Protein AF-V2WGL5-F1 (afdb_monomer)

Secondary structure (DSSP, 8-state):
--------SSSSSS-S------PPPP-------------HHHHHHHHHHHHHHHHHHHHHHHHHHHHHHHHHHHHHHHHHHHHHHHHHHHHHHHHHHHHHHHHHHHHHHHHHHHHHHHHHHHHHHHHHHHHHHHHHHHHHHHHHHHHHHHHHHHHHHHHHHHHHHHHHHHHHHHHTT------------------------------------HHHHHHHHHHHHHHHHHHHS-TTSSPPGGGHHHHHHHHHHHHHHTTS--HHHHHHH-HHHHHHHHHT--TTTS--TTHHHH-HHHHHHHHHHHHHHHHHHHHTT--

Radius of gyration: 56.66 Å; Cα contacts (8 Å, |Δi|>4): 85; chains: 1; bounding box: 151×55×169 Å

Nearest PDB structures (foldseek):
  1uk5-assembly1_A  TM=2.524E-01  e=2.033E-01  Mus musculus
  7wg5-assembly1_h  TM=2.270E-01  e=6.960E+00  Arabidopsis thaliana

Sequence (319 aa):
MDIQIDECEVESYILCKSVNEESIPGPGVIARGTDESSDDNNMDHRLNLIETKLDSLVADVATLQTERQIQSARSTAYSDADAEYLLLKNTKDLEDIRALASRLVDEKQVLENQVKDSEGLVQELKSQINGLEEENRALVVALAESKSAASALEETQCQLLAERRTVAQLRAKLDKGKPVDSAPGGDQVVQGRDEGDITVQAQQGDGIAAPVPVPAAMNQVREWRHKLQKTFLSNRGPPKQSEMPAMNDLFSQIEQYGDRMTVEQLSYSKIVKVLRHIAALDPAKDQIPRDEEFKFRERAIALVNKWNSLSQAGENGGS

pLDDT: mean 74.78, std 21.83, range [29.5, 97.75]

Foldseek 3Di:
DDDDDDPPPPPPPPPDDDDDDDDDDDDDDDDDDDDDDDDPVVVVVVVVVVVVVVVVVVVVVVVVVVVVVVVVVVVVVVVVVVVVVVVVVVVVVVVVVVVVVVVVVVVVVVVVVVVVVVVVVVVVVVVVVVVVVVVVVVVVVVVVVVVVVVVVVVVVVVVVVVVVVVVVVVVVVVVVPDDDDDDDDDDDDDDDDDDDDDDDDDDDDDDDDDPPDPVVVLVVLLVLLVVLCCQQVDPPAAGDPVCVVVNLVSLVVCVVCLVVDALVSCQSNVSLVSLVVNLVDDCVGRPHPCCVPSVSNVSSVVSNVSCVVSNVVPPPPDD

Organism: Moniliophthora roreri (strain MCA 2997) (NCBI:txid1381753)

Solvent-accessible surface area (backbone atoms only — not comparable to full-atom values): 19604 Å² total; per-residue (Å²): 134,85,79,85,76,81,94,77,79,81,80,82,79,87,78,85,87,82,88,82,87,82,87,84,80,79,91,76,91,79,79,92,77,90,81,93,77,93,66,70,75,61,55,55,54,53,49,54,53,48,49,55,51,48,53,51,51,53,52,52,50,53,50,52,51,49,51,50,51,52,52,51,53,49,55,49,52,56,54,50,52,54,51,51,51,53,50,54,48,52,52,50,54,52,51,53,51,49,53,51,52,51,52,50,51,54,52,50,53,52,50,54,51,54,49,53,55,50,51,51,52,52,52,51,51,50,54,52,51,53,52,54,51,53,51,50,51,52,52,53,52,54,50,51,52,51,50,53,52,50,51,52,51,53,52,53,49,54,52,53,55,50,50,54,50,52,52,50,52,51,51,56,61,61,60,72,75,63,93,82,86,87,88,87,82,87,84,88,90,85,87,83,88,85,87,81,85,82,87,78,82,81,78,88,76,88,80,81,90,68,89,71,58,70,70,59,55,40,50,51,51,31,50,52,34,52,50,51,39,56,47,76,66,37,96,83,58,68,44,59,67,86,52,43,65,64,46,50,52,48,54,50,52,51,58,72,43,55,86,75,64,48,50,68,44,43,64,71,36,45,36,58,60,51,31,49,53,57,45,65,52,48,71,92,80,52,54,58,59,64,37,90,81,68,37,56,44,62,52,26,45,55,53,31,64,69,43,49,70,49,38,56,76,70,63,80,81,75,131

Mean predicted aligned error: 22.6 Å

Structure (mmCIF, N/CA/C/O backbone):
data_AF-V2WGL5-F1
#
_entry.id   AF-V2WGL5-F1
#
loop_
_atom_site.group_PDB
_atom_site.id
_atom_site.type_symbol
_atom_site.label_atom_id
_atom_site.label_alt_id
_atom_site.label_comp_id
_atom_site.label_asym_id
_atom_site.label_entity_id
_atom_site.label_seq_id
_atom_site.pdbx_PDB_ins_code
_atom_site.Cartn_x
_atom_site.Cartn_y
_atom_site.Cartn_z
_atom_site.occupancy
_atom_site.B_iso_or_equiv
_atom_site.auth_seq_id
_atom_site.auth_comp_id
_atom_site.auth_asym_id
_atom_site.auth_atom_id
_atom_site.pdbx_PDB_model_num
ATOM 1 N N . MET A 1 1 ? 40.079 -12.578 -12.131 1.00 39.69 1 MET A N 1
ATOM 2 C CA . MET A 1 1 ? 39.493 -13.267 -13.295 1.00 39.69 1 MET A CA 1
ATOM 3 C C . MET A 1 1 ? 40.140 -12.641 -14.501 1.00 39.69 1 MET A C 1
ATOM 5 O O . MET A 1 1 ? 39.685 -11.612 -14.981 1.00 39.69 1 MET A O 1
ATOM 9 N N . ASP A 1 2 ? 41.290 -13.205 -14.843 1.00 37.09 2 ASP A N 1
ATOM 10 C CA . ASP A 1 2 ? 42.062 -12.883 -16.030 1.00 37.09 2 ASP A CA 1
ATOM 11 C C . ASP A 1 2 ? 41.244 -13.229 -17.270 1.00 37.09 2 ASP A C 1
ATOM 13 O O . ASP A 1 2 ? 40.708 -14.333 -17.376 1.00 37.09 2 ASP A O 1
ATOM 17 N N . ILE A 1 3 ? 41.129 -12.276 -18.189 1.00 41.44 3 ILE A N 1
ATOM 18 C CA . ILE A 1 3 ? 40.601 -12.527 -19.525 1.00 41.44 3 ILE A CA 1
ATOM 19 C C . ILE A 1 3 ? 41.823 -12.597 -20.435 1.00 41.44 3 ILE A C 1
ATOM 21 O O . ILE A 1 3 ? 42.380 -11.575 -20.831 1.00 41.44 3 ILE A O 1
ATOM 25 N N . GLN A 1 4 ? 42.264 -13.829 -20.693 1.00 43.28 4 GLN A N 1
ATOM 26 C CA . GLN A 1 4 ? 43.131 -14.163 -21.817 1.00 43.28 4 GLN A CA 1
ATOM 27 C C . GLN A 1 4 ? 42.405 -13.776 -23.108 1.00 43.28 4 GLN A C 1
ATOM 29 O O . GLN A 1 4 ? 41.279 -14.214 -23.337 1.00 43.28 4 GLN A O 1
ATOM 34 N N . ILE A 1 5 ? 43.048 -12.956 -23.935 1.00 45.56 5 ILE A N 1
ATOM 35 C CA . ILE A 1 5 ? 42.670 -12.764 -25.333 1.00 45.56 5 ILE A CA 1
ATOM 36 C C . ILE A 1 5 ? 43.778 -13.422 -26.152 1.00 45.56 5 ILE A C 1
ATOM 38 O O . ILE A 1 5 ? 44.947 -13.069 -26.008 1.00 45.56 5 ILE A O 1
ATOM 42 N N . ASP A 1 6 ? 43.388 -14.429 -26.930 1.00 40.31 6 ASP A N 1
ATOM 43 C CA . ASP A 1 6 ? 44.246 -15.280 -27.749 1.00 40.31 6 ASP A CA 1
ATOM 44 C C . ASP A 1 6 ? 45.018 -14.488 -28.821 1.00 40.31 6 ASP A C 1
ATOM 46 O O . ASP A 1 6 ? 44.438 -13.839 -29.691 1.00 40.31 6 ASP A O 1
ATOM 50 N N . GLU A 1 7 ? 46.346 -14.617 -28.808 1.00 50.50 7 GLU A N 1
ATOM 51 C CA . GLU A 1 7 ? 47.266 -14.195 -29.874 1.00 50.50 7 GLU A CA 1
ATOM 52 C C . GLU A 1 7 ? 47.245 -15.182 -31.062 1.00 50.50 7 GLU A C 1
ATOM 54 O O . GLU A 1 7 ? 48.266 -15.771 -31.410 1.00 50.50 7 GLU A O 1
ATOM 59 N N . CYS A 1 8 ? 46.090 -15.409 -31.698 1.00 45.66 8 CYS A N 1
ATOM 60 C CA . CYS A 1 8 ? 45.996 -16.368 -32.817 1.00 45.66 8 CYS A CA 1
ATOM 61 C C . CYS A 1 8 ? 45.513 -15.807 -34.162 1.00 45.66 8 CYS A C 1
ATOM 63 O O . CYS A 1 8 ? 45.301 -16.586 -35.085 1.00 45.66 8 CYS A O 1
ATOM 65 N N . GLU A 1 9 ? 45.403 -14.486 -34.343 1.00 47.09 9 GLU A N 1
ATOM 66 C CA . GLU A 1 9 ? 44.892 -13.936 -35.617 1.00 47.09 9 GLU A CA 1
ATOM 67 C C . GLU A 1 9 ? 45.714 -12.801 -36.249 1.00 47.09 9 GLU A C 1
ATOM 69 O O . GLU A 1 9 ? 45.246 -12.128 -37.164 1.00 47.09 9 GLU A O 1
ATOM 74 N N . VAL A 1 10 ? 46.975 -12.611 -35.837 1.00 48.00 10 VAL A N 1
ATOM 75 C CA . VAL A 1 10 ? 47.849 -11.560 -36.413 1.00 48.00 10 VAL A CA 1
ATOM 76 C C . VAL A 1 10 ? 48.876 -12.104 -37.427 1.00 48.00 10 VAL A C 1
ATOM 78 O O . VAL A 1 10 ? 49.466 -11.332 -38.178 1.00 48.00 10 VAL A O 1
ATOM 81 N N . GLU A 1 11 ? 49.040 -13.426 -37.568 1.00 44.25 11 GLU A N 1
ATOM 82 C CA . GLU A 1 11 ? 50.027 -14.013 -38.502 1.00 44.25 11 GLU A CA 1
ATOM 83 C C . GLU A 1 11 ? 49.482 -14.425 -39.885 1.00 44.25 11 GLU A C 1
ATOM 85 O O . GLU A 1 11 ? 50.237 -14.913 -40.723 1.00 44.25 11 GLU A O 1
ATOM 90 N N . SER A 1 12 ? 48.207 -14.176 -40.206 1.00 48.56 12 SER A N 1
ATOM 91 C CA . SER A 1 12 ? 47.640 -14.616 -41.496 1.00 48.56 12 SER A CA 1
ATOM 92 C C . SER A 1 12 ? 47.744 -13.602 -42.652 1.00 48.56 12 SER A C 1
ATOM 94 O O . SER A 1 12 ? 47.217 -13.875 -43.731 1.00 48.56 12 SER A O 1
ATOM 96 N N . TYR A 1 13 ? 48.414 -12.451 -42.494 1.00 39.44 13 TYR A N 1
ATOM 97 C CA . TYR A 1 13 ? 48.431 -11.414 -43.548 1.00 39.44 13 TYR A CA 1
ATOM 98 C C . TYR A 1 13 ? 49.810 -11.035 -44.121 1.00 39.44 13 TYR A C 1
ATOM 100 O O . TYR A 1 13 ? 49.877 -10.212 -45.033 1.00 39.44 13 TYR A O 1
ATOM 108 N N . ILE A 1 14 ? 50.910 -11.663 -43.677 1.00 46.91 14 ILE A N 1
ATOM 109 C CA . ILE A 1 14 ? 52.271 -11.423 -44.225 1.00 46.91 14 ILE A CA 1
ATOM 110 C C . ILE A 1 14 ? 52.824 -12.656 -44.967 1.00 46.91 14 ILE A C 1
ATOM 112 O O . ILE A 1 14 ? 54.027 -12.833 -45.114 1.00 46.91 14 ILE A O 1
ATOM 116 N N . LEU A 1 15 ? 51.963 -13.524 -45.505 1.00 42.34 15 LEU A N 1
ATOM 117 C CA . LEU A 1 15 ? 52.427 -14.669 -46.297 1.00 42.34 15 LEU A CA 1
ATOM 118 C C . LEU A 1 15 ? 51.591 -14.899 -47.556 1.00 42.34 15 LEU A C 1
ATOM 120 O O . LEU A 1 15 ? 51.000 -15.954 -47.755 1.00 42.34 15 LEU A O 1
ATOM 124 N N . CYS A 1 16 ? 51.537 -13.899 -48.437 1.00 37.25 16 CYS A N 1
ATOM 125 C CA . CYS A 1 16 ? 50.991 -14.120 -49.775 1.00 37.25 16 CYS A CA 1
ATOM 126 C C . CYS A 1 16 ? 51.569 -13.198 -50.853 1.00 37.25 16 CYS A C 1
ATOM 128 O O . CYS A 1 16 ? 50.810 -12.684 -51.658 1.00 37.25 16 CYS A O 1
ATOM 130 N N . LYS A 1 17 ? 52.894 -12.977 -50.891 1.00 42.03 17 LYS A N 1
ATOM 131 C CA . LYS A 1 17 ? 53.616 -12.561 -52.117 1.00 42.03 17 LYS A CA 1
ATOM 132 C C . LYS A 1 17 ? 55.070 -13.033 -52.071 1.00 42.03 17 LYS A C 1
ATOM 134 O O . LYS A 1 17 ? 55.988 -12.274 -51.784 1.00 42.03 17 LYS A O 1
ATOM 139 N N . SER A 1 18 ? 55.288 -14.305 -52.363 1.00 42.88 18 SER A N 1
ATOM 140 C CA . SER A 1 18 ? 56.557 -14.754 -52.925 1.00 42.88 18 SER A CA 1
ATOM 141 C C . SER A 1 18 ? 56.278 -15.770 -54.017 1.00 42.88 18 SER A C 1
ATOM 143 O O . SER A 1 18 ? 55.368 -16.583 -53.889 1.00 42.88 18 SER A O 1
ATOM 145 N N . VAL A 1 19 ? 57.146 -15.707 -55.024 1.00 41.12 19 VAL A N 1
ATOM 146 C CA . VAL A 1 19 ? 57.354 -16.647 -56.129 1.00 41.12 19 VAL A CA 1
ATOM 147 C C . VAL A 1 19 ? 56.557 -16.357 -57.410 1.00 41.12 19 VAL A C 1
ATOM 149 O O . VAL A 1 19 ? 55.403 -16.732 -57.564 1.00 41.12 19 VAL A O 1
ATOM 152 N N . ASN A 1 20 ? 57.216 -15.632 -58.318 1.00 34.38 20 ASN A N 1
ATOM 153 C CA . ASN A 1 20 ? 57.669 -16.146 -59.621 1.00 34.38 20 ASN A CA 1
ATOM 154 C C . ASN A 1 20 ? 58.802 -15.207 -60.083 1.00 34.38 20 ASN A C 1
ATOM 156 O O . ASN A 1 20 ? 58.580 -14.018 -60.282 1.00 34.38 20 ASN A O 1
ATOM 160 N N . GLU A 1 21 ? 60.062 -15.592 -59.868 1.00 41.28 21 GLU A N 1
ATOM 161 C CA . GLU A 1 21 ? 60.921 -16.246 -60.874 1.00 41.28 21 GLU A CA 1
ATOM 162 C C . GLU A 1 21 ? 61.126 -15.389 -62.130 1.00 41.28 21 GLU A C 1
ATOM 164 O O . GLU A 1 21 ? 60.282 -15.382 -63.013 1.00 41.28 21 GLU A O 1
ATOM 169 N N . GLU A 1 22 ? 62.290 -14.737 -62.238 1.00 34.81 22 GLU A N 1
ATOM 170 C CA . GLU A 1 22 ? 63.168 -15.004 -63.381 1.00 34.81 22 GLU A CA 1
ATOM 171 C C . GLU A 1 22 ? 64.628 -14.595 -63.114 1.00 34.81 22 GLU A C 1
ATOM 173 O O . GLU A 1 22 ? 64.963 -13.508 -62.645 1.00 34.81 22 GLU A O 1
ATOM 178 N N . SER A 1 23 ? 65.474 -15.579 -63.389 1.00 38.78 23 SER A N 1
ATOM 179 C CA . SER A 1 23 ? 66.926 -15.661 -63.339 1.00 38.78 23 SER A CA 1
ATOM 180 C C . SER A 1 23 ? 67.669 -14.482 -63.988 1.00 38.78 23 SER A C 1
ATOM 182 O O . SER A 1 23 ? 67.459 -14.172 -65.157 1.00 38.78 23 SER A O 1
ATOM 184 N N . ILE A 1 24 ? 68.638 -13.904 -63.271 1.00 38.09 24 ILE A N 1
ATOM 185 C CA . ILE A 1 24 ? 69.641 -12.976 -63.821 1.00 38.09 24 ILE A CA 1
ATOM 186 C C . ILE A 1 24 ? 70.889 -13.784 -64.227 1.00 38.09 24 ILE A C 1
ATOM 188 O O . ILE A 1 24 ? 71.540 -14.341 -63.340 1.00 38.09 24 ILE A O 1
ATOM 192 N N . PRO A 1 25 ? 71.296 -13.835 -65.512 1.00 43.78 25 PRO A N 1
ATOM 193 C CA . PRO A 1 25 ? 72.643 -14.243 -65.886 1.00 43.78 25 PRO A CA 1
ATOM 194 C C . PRO A 1 25 ? 73.583 -13.024 -65.943 1.00 43.78 25 PRO A C 1
ATOM 196 O O . PRO A 1 25 ? 73.205 -11.939 -66.383 1.00 43.78 25 PRO A O 1
ATOM 199 N N . GLY A 1 26 ? 74.817 -13.208 -65.463 1.00 43.56 26 GLY A N 1
ATOM 200 C CA . GLY A 1 26 ? 75.852 -12.171 -65.385 1.00 43.56 26 GLY A CA 1
ATOM 201 C C . GLY A 1 26 ? 76.346 -11.648 -66.747 1.00 43.56 26 GLY A C 1
ATOM 202 O O . GLY A 1 26 ? 76.079 -12.253 -67.787 1.00 43.56 26 GLY A O 1
ATOM 203 N N . PRO A 1 27 ? 77.090 -10.525 -66.764 1.00 44.00 27 PRO A N 1
ATOM 204 C CA . PRO A 1 27 ? 77.456 -9.848 -68.001 1.00 44.00 27 PRO A CA 1
ATOM 205 C C . PRO A 1 27 ? 78.594 -10.579 -68.725 1.00 44.00 27 PRO A C 1
ATOM 207 O O . PRO A 1 27 ? 79.753 -10.557 -68.309 1.00 44.00 27 PRO A O 1
ATOM 210 N N . GLY A 1 28 ? 78.238 -11.215 -69.840 1.00 38.66 28 GLY A N 1
ATOM 211 C CA . GLY A 1 28 ? 79.165 -11.702 -70.851 1.00 38.66 28 GLY A CA 1
ATOM 212 C C . GLY A 1 28 ? 79.724 -10.553 -71.691 1.00 38.66 28 GLY A C 1
ATOM 213 O O . GLY A 1 28 ? 78.994 -9.703 -72.193 1.00 38.66 28 GLY A O 1
ATOM 214 N N . VAL A 1 29 ? 81.044 -10.560 -71.840 1.00 47.69 29 VAL A N 1
ATOM 215 C CA . VAL A 1 29 ? 81.833 -9.738 -72.760 1.00 47.69 29 VAL A CA 1
ATOM 216 C C . VAL A 1 29 ? 81.382 -9.988 -74.203 1.00 47.69 29 VAL A C 1
ATOM 218 O O . VAL A 1 29 ? 81.506 -11.117 -74.671 1.00 47.69 29 VAL A O 1
ATOM 221 N N . ILE A 1 30 ? 80.942 -8.954 -74.934 1.00 37.28 30 ILE A N 1
ATOM 222 C CA . ILE A 1 30 ? 80.875 -8.982 -76.406 1.00 37.28 30 ILE A CA 1
ATOM 223 C C . ILE A 1 30 ? 81.459 -7.691 -76.988 1.00 37.28 30 ILE A C 1
ATOM 225 O O . ILE A 1 30 ? 81.337 -6.596 -76.445 1.00 37.28 30 ILE A O 1
ATOM 229 N N . ALA A 1 31 ? 82.197 -7.917 -78.065 1.00 39.44 31 ALA A N 1
ATOM 230 C CA . ALA A 1 31 ? 83.192 -7.086 -78.693 1.00 39.44 31 ALA A CA 1
ATOM 231 C C . ALA A 1 31 ? 82.654 -5.911 -79.526 1.00 39.44 31 ALA A C 1
ATOM 233 O O . ALA A 1 31 ? 81.504 -5.876 -79.952 1.00 39.44 31 ALA A O 1
ATOM 234 N N . ARG A 1 32 ? 83.601 -5.006 -79.811 1.00 46.00 32 ARG A N 1
ATOM 235 C CA . ARG A 1 32 ? 83.651 -4.065 -80.939 1.00 46.00 32 ARG A CA 1
ATOM 236 C C . ARG A 1 32 ? 82.872 -4.529 -82.177 1.00 46.00 32 ARG A C 1
ATOM 238 O O . ARG A 1 32 ? 83.204 -5.558 -82.759 1.00 46.00 32 ARG A O 1
ATOM 245 N N . GLY A 1 33 ? 82.006 -3.643 -82.655 1.00 37.59 33 GLY A N 1
ATOM 246 C CA . GLY A 1 33 ? 81.573 -3.544 -84.042 1.00 37.59 33 GLY A CA 1
ATOM 247 C C . GLY A 1 33 ? 81.391 -2.067 -84.375 1.00 37.59 33 GLY A C 1
ATOM 248 O O . GLY A 1 33 ? 80.503 -1.416 -83.841 1.00 37.59 33 GLY A O 1
ATOM 249 N N . THR A 1 34 ? 82.307 -1.531 -85.169 1.00 51.31 34 THR A N 1
ATOM 250 C CA . THR A 1 34 ? 82.211 -0.241 -85.854 1.00 51.31 34 THR A CA 1
ATOM 251 C C . THR A 1 34 ? 81.192 -0.350 -86.984 1.00 51.31 34 THR A C 1
ATOM 253 O O . THR A 1 34 ? 81.378 -1.220 -87.831 1.00 51.31 34 THR A O 1
ATOM 256 N N . ASP A 1 35 ? 80.197 0.536 -87.036 1.00 40.59 35 ASP A N 1
ATOM 257 C CA . ASP A 1 35 ? 79.710 1.077 -88.310 1.00 40.59 35 ASP A CA 1
ATOM 258 C C . ASP A 1 35 ? 78.966 2.404 -88.085 1.00 40.59 35 ASP A C 1
ATOM 260 O O . ASP A 1 35 ? 78.109 2.517 -87.209 1.00 40.59 35 ASP A O 1
ATOM 264 N N . GLU A 1 36 ? 79.356 3.423 -88.846 1.00 55.41 36 GLU A N 1
ATOM 265 C CA . GLU A 1 36 ? 78.752 4.754 -88.883 1.00 55.41 36 GLU A CA 1
ATOM 266 C C . GLU A 1 36 ? 77.624 4.771 -89.929 1.00 55.41 36 GLU A C 1
ATOM 268 O O . GLU A 1 36 ? 77.908 4.713 -91.125 1.00 55.41 36 GLU A O 1
ATOM 273 N N . SER A 1 37 ? 76.351 4.907 -89.524 1.00 50.56 37 SER A N 1
ATOM 274 C CA . SER A 1 37 ? 75.305 5.510 -90.378 1.00 50.56 37 SER A CA 1
ATOM 275 C C . SER A 1 37 ? 73.954 5.702 -89.668 1.00 50.56 37 SER A C 1
ATOM 277 O O . SER A 1 37 ? 73.303 4.730 -89.316 1.00 50.56 37 SER A O 1
ATOM 279 N N . SER A 1 38 ? 73.525 6.966 -89.542 1.00 54.69 38 SER A N 1
ATOM 280 C CA . SER A 1 38 ? 72.138 7.459 -89.377 1.00 54.69 38 SER A CA 1
ATOM 281 C C . SER A 1 38 ? 71.188 6.731 -88.405 1.00 54.69 38 SER A C 1
ATOM 283 O O . SER A 1 38 ? 70.308 5.999 -88.845 1.00 54.69 38 SER A O 1
ATOM 285 N N . ASP A 1 39 ? 71.252 7.060 -87.107 1.00 53.09 39 ASP A N 1
ATOM 286 C CA . ASP A 1 39 ? 70.356 6.498 -86.072 1.00 53.09 39 ASP A CA 1
ATOM 287 C C . ASP A 1 39 ? 69.802 7.528 -85.047 1.00 53.09 39 ASP A C 1
ATOM 289 O O . ASP A 1 39 ? 69.307 7.153 -83.985 1.00 53.09 39 ASP A O 1
ATOM 293 N N . ASP A 1 40 ? 69.814 8.834 -85.343 1.00 55.78 40 ASP A N 1
ATOM 294 C CA . ASP A 1 40 ? 69.339 9.860 -84.386 1.00 55.78 40 ASP A CA 1
ATOM 295 C C . ASP A 1 40 ? 67.801 9.850 -84.181 1.00 55.78 40 ASP A C 1
ATOM 297 O O . ASP A 1 40 ? 67.310 10.046 -83.070 1.00 55.78 40 ASP A O 1
ATOM 301 N N . ASN A 1 41 ? 67.011 9.493 -85.204 1.00 60.53 41 ASN A N 1
ATOM 302 C CA . ASN A 1 41 ? 65.536 9.524 -85.137 1.00 60.53 41 ASN A CA 1
ATOM 303 C C . ASN A 1 41 ? 64.905 8.439 -84.229 1.00 60.53 41 ASN A C 1
ATOM 305 O O . ASN A 1 41 ? 63.741 8.552 -83.840 1.00 60.53 41 ASN A O 1
ATOM 309 N N . ASN A 1 42 ? 65.635 7.367 -83.902 1.00 66.38 42 ASN A N 1
ATOM 310 C CA . ASN A 1 42 ? 65.133 6.257 -83.078 1.00 66.38 42 ASN A CA 1
ATOM 311 C C . ASN A 1 42 ? 65.286 6.548 -81.574 1.00 66.38 42 ASN A C 1
ATOM 313 O O . ASN A 1 42 ? 64.414 6.205 -80.772 1.00 66.38 42 ASN A O 1
ATOM 317 N N . MET A 1 43 ? 66.370 7.226 -81.184 1.00 70.44 43 MET A N 1
ATOM 318 C CA . MET A 1 43 ? 66.569 7.651 -79.796 1.00 70.44 43 MET A CA 1
ATOM 319 C C . MET A 1 43 ? 65.556 8.715 -79.382 1.00 70.44 43 MET A C 1
ATOM 321 O O . MET A 1 43 ? 64.940 8.572 -78.325 1.00 70.44 43 MET A O 1
ATOM 325 N N . ASP A 1 44 ? 65.299 9.702 -80.240 1.00 77.94 44 ASP A N 1
ATOM 326 C CA . ASP A 1 44 ? 64.322 10.757 -79.961 1.00 77.94 44 ASP A CA 1
ATOM 327 C C . ASP A 1 44 ? 62.904 10.201 -79.787 1.00 77.94 44 ASP A C 1
ATOM 329 O O . ASP A 1 44 ? 62.162 10.628 -78.900 1.00 77.94 44 ASP A O 1
ATOM 333 N N . HIS A 1 45 ? 62.508 9.195 -80.572 1.00 82.38 45 HIS A N 1
ATOM 334 C CA . HIS A 1 45 ? 61.189 8.581 -80.415 1.00 82.38 45 HIS A CA 1
ATOM 335 C C . HIS A 1 45 ? 61.066 7.787 -79.105 1.00 82.38 45 HIS A C 1
ATOM 337 O O . HIS A 1 45 ? 60.037 7.851 -78.427 1.00 82.38 45 HIS A O 1
ATOM 343 N N . ARG A 1 46 ? 62.132 7.080 -78.705 1.00 83.75 46 ARG A N 1
ATOM 344 C CA . ARG A 1 46 ? 62.189 6.375 -77.415 1.00 83.75 46 ARG A CA 1
ATOM 345 C C . ARG A 1 46 ? 62.175 7.345 -76.237 1.00 83.75 46 ARG A C 1
ATOM 347 O O . ARG A 1 46 ? 61.529 7.038 -75.239 1.00 83.75 46 ARG A O 1
ATOM 354 N N . LEU A 1 47 ? 62.837 8.495 -76.358 1.00 86.62 47 LEU A N 1
ATOM 355 C CA . LEU A 1 47 ? 62.854 9.534 -75.330 1.00 86.62 47 LEU A CA 1
ATOM 356 C C . LEU A 1 47 ? 61.466 10.162 -75.157 1.00 86.62 47 LEU A C 1
ATOM 358 O O . LEU A 1 47 ? 60.940 10.160 -74.049 1.00 86.62 47 LEU A O 1
ATOM 362 N N . ASN A 1 48 ? 60.809 10.542 -76.257 1.00 85.81 48 ASN A N 1
ATOM 363 C CA . ASN A 1 48 ? 59.423 11.029 -76.238 1.00 85.81 48 ASN A CA 1
ATOM 364 C C . ASN A 1 48 ? 58.446 9.998 -75.639 1.00 85.81 48 ASN A C 1
ATOM 366 O O . ASN A 1 48 ? 57.516 10.343 -74.908 1.00 85.81 48 ASN A O 1
ATOM 370 N N . LEU A 1 49 ? 58.645 8.704 -75.913 1.00 88.56 49 LEU A N 1
ATOM 371 C CA . LEU A 1 49 ? 57.824 7.641 -75.325 1.00 88.56 49 LEU A CA 1
ATOM 372 C C . LEU A 1 49 ? 58.058 7.488 -73.812 1.00 88.56 49 LEU A C 1
ATOM 374 O O . LEU A 1 49 ? 57.142 7.121 -73.080 1.00 88.56 49 LEU A O 1
ATOM 378 N N . ILE A 1 50 ? 59.279 7.735 -73.336 1.00 90.50 50 ILE A N 1
ATOM 379 C CA . ILE A 1 50 ? 59.599 7.721 -71.904 1.00 90.50 50 ILE A CA 1
ATOM 380 C C . ILE A 1 50 ? 59.000 8.948 -71.218 1.00 90.50 50 ILE A C 1
ATOM 382 O O . ILE A 1 50 ? 58.389 8.788 -70.167 1.00 90.50 50 ILE A O 1
ATOM 386 N N . GLU A 1 51 ? 59.113 10.133 -71.818 1.00 89.12 51 GLU A N 1
ATOM 387 C CA . GLU A 1 51 ? 58.529 11.374 -71.292 1.00 89.12 51 GLU A CA 1
ATOM 388 C C . GLU A 1 51 ? 57.005 11.272 -71.184 1.00 89.12 51 GLU A C 1
ATOM 390 O O . GLU A 1 51 ? 56.454 11.464 -70.106 1.00 89.12 51 GLU A O 1
ATOM 395 N N . THR A 1 52 ? 56.324 10.824 -72.242 1.00 91.56 52 THR A N 1
ATOM 396 C CA . THR A 1 52 ? 54.863 10.616 -72.209 1.00 91.56 52 THR A CA 1
ATOM 397 C C . THR A 1 52 ? 54.428 9.569 -71.181 1.00 91.56 52 THR A C 1
ATOM 399 O O . THR A 1 52 ? 53.404 9.737 -70.516 1.00 91.56 52 THR A O 1
ATOM 402 N N . LYS A 1 53 ? 55.203 8.491 -71.001 1.00 93.06 53 LYS A N 1
ATOM 403 C CA . LYS A 1 53 ? 54.946 7.505 -69.940 1.00 93.06 53 LYS A CA 1
ATOM 404 C C . LYS A 1 53 ? 55.192 8.083 -68.549 1.00 93.06 53 LYS A C 1
ATOM 406 O O . LYS A 1 53 ? 54.450 7.747 -67.631 1.00 93.06 53 LYS A O 1
ATOM 411 N N . LEU A 1 54 ? 56.204 8.930 -68.385 1.00 94.44 54 LEU A N 1
ATOM 412 C CA . LEU A 1 54 ? 56.495 9.595 -67.120 1.00 94.44 54 LEU A CA 1
ATOM 413 C C . LEU A 1 54 ? 55.383 10.585 -66.759 1.00 94.44 54 LEU A C 1
ATOM 415 O O . LEU A 1 54 ? 54.902 10.542 -65.633 1.00 94.44 54 LEU A O 1
ATOM 419 N N . ASP A 1 55 ? 54.911 11.388 -67.712 1.00 92.81 55 ASP A N 1
ATOM 420 C CA . ASP A 1 55 ? 53.789 12.315 -67.518 1.00 92.81 55 ASP A CA 1
ATOM 421 C C . ASP A 1 55 ? 52.495 11.577 -67.154 1.00 92.81 55 ASP A C 1
ATOM 423 O O . ASP A 1 55 ? 51.785 11.983 -66.233 1.00 92.81 55 ASP A O 1
ATOM 427 N N . SER A 1 56 ? 52.219 10.446 -67.817 1.00 93.50 56 SER A N 1
ATOM 428 C CA . SER A 1 56 ? 51.095 9.570 -67.462 1.00 93.50 56 SER A CA 1
ATOM 429 C C . SER A 1 56 ? 51.223 9.049 -66.031 1.00 93.50 56 SER A C 1
ATOM 431 O O . SER A 1 56 ? 50.270 9.129 -65.263 1.00 93.50 56 SER A O 1
ATOM 433 N N . LEU A 1 57 ? 52.407 8.567 -65.638 1.00 94.75 57 LEU A N 1
ATOM 434 C CA . LEU A 1 57 ? 52.646 8.076 -64.278 1.00 94.75 57 LEU A CA 1
ATOM 435 C C . LEU A 1 57 ? 52.537 9.193 -63.233 1.00 94.75 57 LEU A C 1
ATOM 437 O O . LEU A 1 57 ? 52.034 8.960 -62.136 1.00 94.75 57 LEU A O 1
ATOM 441 N N . VAL A 1 58 ? 52.980 10.410 -63.552 1.00 94.94 58 VAL A N 1
ATOM 442 C CA . VAL A 1 58 ? 52.839 11.577 -62.670 1.00 94.94 58 VAL A CA 1
ATOM 443 C C . VAL A 1 58 ? 51.363 11.944 -62.492 1.00 94.94 58 VAL A C 1
ATOM 445 O O . VAL A 1 58 ? 50.937 12.214 -61.366 1.00 94.94 58 VAL A O 1
ATOM 448 N N . ALA A 1 59 ? 50.564 11.896 -63.561 1.00 93.12 59 ALA A N 1
ATOM 449 C CA . ALA A 1 59 ? 49.118 12.105 -63.489 1.00 93.12 59 ALA A CA 1
ATOM 450 C C . ALA A 1 59 ? 48.412 11.012 -62.661 1.00 93.12 59 ALA A C 1
ATOM 452 O O . ALA A 1 59 ? 47.557 11.323 -61.825 1.00 93.12 59 ALA A O 1
ATOM 453 N N . ASP A 1 60 ? 48.814 9.750 -62.822 1.00 94.50 60 ASP A N 1
ATOM 454 C CA . ASP A 1 60 ? 48.291 8.619 -62.044 1.00 94.50 60 ASP A CA 1
ATOM 455 C C . ASP A 1 60 ? 48.645 8.748 -60.551 1.00 94.50 60 ASP A C 1
ATOM 457 O O . ASP A 1 60 ? 47.820 8.512 -59.668 1.00 94.50 60 ASP A O 1
ATOM 461 N N . VAL A 1 61 ? 49.857 9.202 -60.224 1.00 94.75 61 VAL A N 1
ATOM 462 C CA . VAL A 1 61 ? 50.251 9.455 -58.829 1.00 94.75 61 VAL A CA 1
ATOM 463 C C . VAL A 1 61 ? 49.453 10.615 -58.226 1.00 94.75 61 VAL A C 1
ATOM 465 O O . VAL A 1 61 ? 49.005 10.512 -57.082 1.00 94.75 61 VAL A O 1
ATOM 468 N N . ALA A 1 62 ? 49.234 11.701 -58.970 1.00 94.25 62 ALA A N 1
ATOM 469 C CA . ALA A 1 62 ? 48.453 12.847 -58.498 1.00 94.25 62 ALA A CA 1
ATOM 470 C C . ALA A 1 62 ? 46.973 12.488 -58.262 1.00 94.25 62 ALA A C 1
ATOM 472 O O . ALA A 1 62 ? 46.371 12.909 -57.266 1.00 94.25 62 ALA A O 1
ATOM 473 N N . THR A 1 63 ? 46.389 11.670 -59.140 1.00 93.06 63 THR A N 1
ATOM 474 C CA . THR A 1 63 ? 45.017 11.168 -58.973 1.00 93.06 63 THR A CA 1
ATOM 475 C C . THR A 1 63 ? 44.905 10.246 -57.760 1.00 93.06 63 THR A C 1
ATOM 477 O O . THR A 1 63 ? 44.037 10.479 -56.921 1.00 93.06 63 THR A O 1
ATOM 480 N N . LEU A 1 64 ? 45.836 9.306 -57.567 1.00 92.69 64 LEU A N 1
ATOM 481 C CA . LEU A 1 64 ? 45.867 8.441 -56.377 1.00 92.69 64 LEU A CA 1
ATOM 482 C C . LEU A 1 64 ? 46.068 9.220 -55.068 1.00 92.69 64 LEU A C 1
ATOM 484 O O . LEU A 1 64 ? 45.503 8.867 -54.030 1.00 92.69 64 LEU A O 1
ATOM 488 N N . GLN A 1 65 ? 46.868 10.287 -55.084 1.00 93.94 65 GLN A N 1
ATOM 489 C CA . GLN A 1 65 ? 47.024 11.170 -53.924 1.00 93.94 65 GLN A CA 1
ATOM 490 C C . GLN A 1 65 ? 45.722 11.905 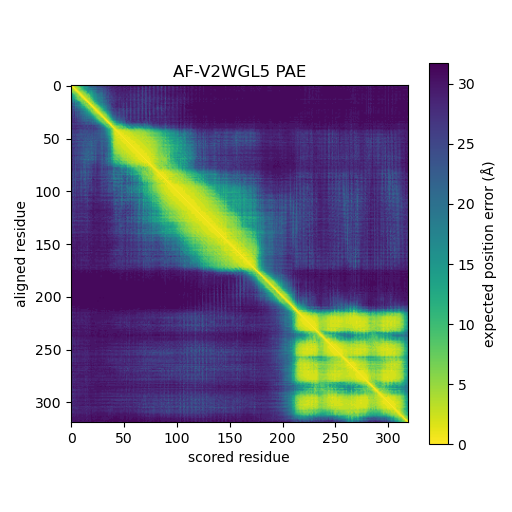-53.597 1.00 93.94 65 GLN A C 1
ATOM 492 O O . GLN A 1 65 ? 45.343 11.986 -52.427 1.00 93.94 65 GLN A O 1
ATOM 497 N N . THR A 1 66 ? 45.021 12.393 -54.619 1.00 91.62 66 THR A N 1
ATOM 498 C CA . THR A 1 66 ? 43.723 13.061 -54.465 1.00 91.62 66 THR A CA 1
ATOM 499 C C . THR A 1 66 ? 42.669 12.089 -53.940 1.00 91.62 66 THR A C 1
ATOM 501 O O . THR A 1 66 ? 41.961 12.398 -52.984 1.00 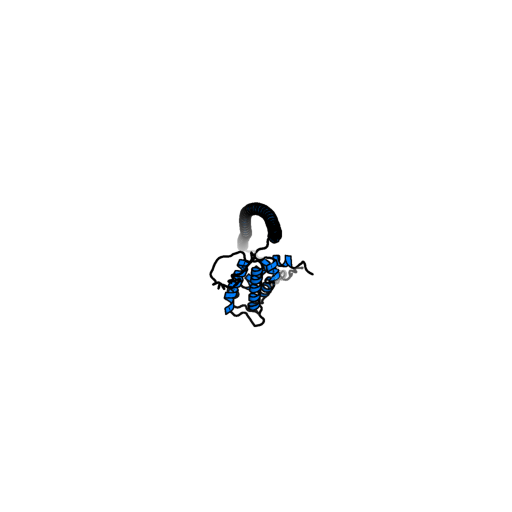91.62 66 THR A O 1
ATOM 504 N N . GLU A 1 67 ? 42.610 10.878 -54.493 1.00 92.12 67 GLU A N 1
ATOM 505 C CA . GLU A 1 67 ? 41.695 9.824 -54.051 1.00 92.12 67 GLU A CA 1
ATOM 506 C C . GLU A 1 67 ? 41.951 9.435 -52.589 1.00 92.12 67 GLU A C 1
ATOM 508 O O . GLU A 1 67 ? 41.014 9.350 -51.794 1.00 92.12 67 GLU A O 1
ATOM 513 N N . ARG A 1 68 ? 43.224 9.330 -52.182 1.00 93.06 68 ARG A N 1
ATOM 514 C CA . ARG A 1 68 ? 43.603 9.102 -50.779 1.00 93.06 68 ARG A CA 1
ATOM 515 C C . ARG A 1 68 ? 43.153 10.240 -49.858 1.00 93.06 68 ARG A C 1
ATOM 517 O O . ARG A 1 68 ? 42.669 9.971 -48.759 1.00 93.06 68 ARG A O 1
ATOM 524 N N . GLN A 1 69 ? 43.313 11.499 -50.271 1.00 92.38 69 GLN A N 1
ATOM 525 C CA . GLN A 1 69 ? 42.855 12.652 -49.485 1.00 92.38 69 GLN A CA 1
ATOM 526 C C . GLN A 1 69 ? 41.330 12.662 -49.342 1.00 92.38 69 GLN A C 1
ATOM 528 O O . GLN A 1 69 ? 40.827 12.858 -48.237 1.00 92.38 69 GLN A O 1
ATOM 533 N N . ILE A 1 70 ? 40.601 12.377 -50.424 1.00 87.25 70 ILE A N 1
ATOM 534 C CA . ILE A 1 70 ? 39.137 12.262 -50.414 1.00 87.25 70 ILE A CA 1
ATOM 535 C C . ILE A 1 70 ? 38.694 11.126 -49.490 1.00 87.25 70 ILE A C 1
ATOM 537 O O . ILE A 1 70 ? 37.778 11.308 -48.690 1.00 87.25 70 ILE A O 1
ATOM 541 N N . GLN A 1 71 ? 39.346 9.966 -49.554 1.00 85.12 71 GLN A N 1
ATOM 542 C CA . GLN A 1 71 ? 39.010 8.825 -48.705 1.00 85.12 71 GLN A CA 1
ATOM 543 C C . GLN A 1 71 ? 39.287 9.108 -47.222 1.00 85.12 71 GLN A C 1
ATOM 545 O O . GLN A 1 71 ? 38.466 8.765 -46.372 1.00 85.12 71 GLN A O 1
ATOM 550 N N . SER A 1 72 ? 40.389 9.800 -46.918 1.00 86.31 72 SER A N 1
ATOM 551 C CA . SER A 1 72 ? 40.710 10.273 -45.566 1.00 86.31 72 SER A CA 1
ATOM 552 C C . SER A 1 72 ? 39.657 11.256 -45.037 1.00 86.31 72 SER A C 1
ATOM 554 O O . SER A 1 72 ? 39.114 11.047 -43.951 1.00 86.31 72 SER A O 1
ATOM 556 N N . ALA A 1 73 ? 39.301 12.272 -45.834 1.00 81.62 73 ALA A N 1
ATOM 557 C CA . ALA A 1 73 ? 38.282 13.268 -45.489 1.00 81.62 73 ALA A CA 1
ATOM 558 C C . ALA A 1 73 ? 36.893 12.637 -45.304 1.00 81.62 73 ALA A C 1
ATOM 560 O O . ALA A 1 73 ? 36.146 12.993 -44.395 1.00 81.62 73 ALA A O 1
ATOM 561 N N . ARG A 1 74 ? 36.552 11.650 -46.139 1.00 82.38 74 ARG A N 1
ATOM 562 C CA . ARG A 1 74 ? 35.303 10.896 -46.023 1.00 82.38 74 ARG A CA 1
ATOM 563 C C . ARG A 1 74 ? 35.268 10.100 -44.719 1.00 82.38 74 ARG A C 1
ATOM 565 O O . ARG A 1 74 ? 34.271 10.164 -44.013 1.00 82.38 74 ARG A O 1
ATOM 572 N N . SER A 1 75 ? 36.348 9.398 -44.372 1.00 78.06 75 SER A N 1
ATOM 573 C CA . SER A 1 75 ? 36.426 8.621 -43.127 1.00 78.06 75 SER A CA 1
ATOM 574 C C . SER A 1 75 ? 36.306 9.493 -41.874 1.00 78.06 75 SER A C 1
ATOM 576 O O . SER A 1 75 ? 35.673 9.073 -40.909 1.00 78.06 75 SER A O 1
ATOM 578 N N . THR A 1 76 ? 36.886 10.696 -41.883 1.00 78.31 76 THR A N 1
ATOM 579 C CA . THR A 1 76 ? 36.760 11.652 -40.767 1.00 78.31 76 THR A CA 1
ATOM 580 C C . THR A 1 76 ? 35.337 12.191 -40.660 1.00 78.31 76 THR A C 1
ATOM 582 O O . THR A 1 76 ? 34.760 12.152 -39.580 1.00 78.31 76 THR A O 1
ATOM 585 N N . ALA A 1 77 ? 34.717 12.569 -41.781 1.00 76.88 77 ALA A N 1
ATOM 586 C CA . ALA A 1 77 ? 33.339 13.060 -41.787 1.00 76.88 77 ALA A CA 1
ATOM 587 C C . ALA A 1 77 ? 32.310 12.029 -41.2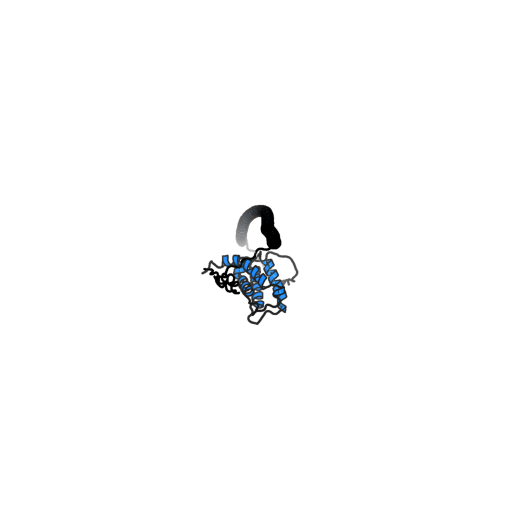80 1.00 76.88 77 ALA A C 1
ATOM 589 O O . ALA A 1 77 ? 31.370 12.409 -40.585 1.00 76.88 77 ALA A O 1
ATOM 590 N N . TYR A 1 78 ? 32.475 10.733 -41.586 1.00 72.50 78 TYR A N 1
ATOM 591 C CA . TYR A 1 78 ? 31.603 9.689 -41.020 1.00 72.50 78 TYR A CA 1
ATOM 592 C C . TYR A 1 78 ? 31.778 9.545 -39.504 1.00 72.50 78 TYR A C 1
ATOM 594 O O . TYR A 1 78 ? 30.787 9.452 -38.788 1.00 72.50 78 TYR A O 1
ATOM 602 N N . SER A 1 79 ? 33.020 9.585 -39.010 1.00 78.19 79 SER A N 1
ATOM 603 C CA . SER A 1 79 ? 33.297 9.513 -37.571 1.00 78.19 79 SER A CA 1
ATOM 604 C C . SER A 1 79 ? 32.744 10.721 -36.806 1.00 78.19 79 SER A C 1
ATOM 606 O O . SER A 1 79 ? 32.241 10.561 -35.695 1.00 78.19 79 SER A O 1
ATOM 608 N N . ASP A 1 80 ? 32.827 11.920 -37.385 1.00 77.75 80 ASP A N 1
ATOM 609 C CA . ASP A 1 80 ? 32.335 13.148 -36.752 1.00 77.75 80 ASP A CA 1
ATOM 610 C C . ASP A 1 80 ? 30.799 13.188 -36.704 1.00 77.75 80 ASP A C 1
ATOM 612 O O . ASP A 1 80 ? 30.224 13.571 -35.684 1.00 77.75 80 ASP A O 1
ATOM 616 N N . ALA A 1 81 ? 30.121 12.725 -37.761 1.00 76.81 81 ALA A N 1
ATOM 617 C CA . ALA A 1 81 ? 28.659 12.638 -37.793 1.00 76.81 81 ALA A CA 1
ATOM 618 C C . ALA A 1 81 ? 28.106 11.647 -36.750 1.00 76.81 81 ALA A C 1
ATOM 620 O O . ALA A 1 81 ? 27.110 11.936 -36.080 1.00 76.81 81 ALA A O 1
ATOM 621 N N . ASP A 1 82 ? 28.771 10.503 -36.565 1.00 82.69 82 ASP A N 1
ATOM 622 C CA . ASP A 1 82 ? 28.398 9.521 -35.540 1.00 82.69 82 ASP A CA 1
ATOM 623 C C . ASP A 1 82 ? 28.604 10.078 -34.119 1.00 82.69 82 ASP A C 1
ATOM 625 O O . ASP A 1 82 ? 27.779 9.852 -33.225 1.00 82.69 82 ASP A O 1
ATOM 629 N N . ALA A 1 83 ? 29.669 10.860 -33.907 1.00 81.12 83 ALA A N 1
ATOM 630 C CA . ALA A 1 83 ? 29.924 11.540 -32.639 1.00 81.12 83 ALA A CA 1
ATOM 631 C C . ALA A 1 83 ? 28.868 12.618 -32.333 1.00 81.12 83 ALA A C 1
ATOM 633 O O . ALA A 1 83 ? 28.393 12.713 -31.197 1.00 81.12 83 ALA A O 1
ATOM 634 N N . GLU A 1 84 ? 28.454 13.398 -33.335 1.00 83.94 84 GLU A N 1
ATOM 635 C CA . GLU A 1 84 ? 27.416 14.426 -33.193 1.00 83.94 84 GLU A CA 1
ATOM 636 C C . GLU A 1 84 ? 26.043 13.809 -32.874 1.00 83.94 84 GLU A C 1
ATOM 638 O O . GLU A 1 84 ? 25.340 14.278 -31.974 1.00 83.94 84 GLU A O 1
ATOM 643 N N . TYR A 1 85 ? 25.692 12.697 -33.529 1.00 85.62 85 TYR A N 1
ATOM 644 C CA . TYR A 1 85 ? 24.461 11.955 -33.245 1.00 85.62 85 TYR A CA 1
ATOM 645 C C . TYR A 1 85 ? 24.424 11.414 -31.807 1.00 85.62 85 TYR A C 1
ATOM 647 O O . TYR A 1 85 ? 23.410 11.547 -31.114 1.00 85.62 85 TYR A O 1
ATOM 655 N N . LEU A 1 86 ? 25.530 10.838 -31.326 1.00 85.50 86 LEU A N 1
ATOM 656 C CA . LEU A 1 86 ? 25.638 10.351 -29.947 1.00 85.50 86 LEU A CA 1
ATOM 657 C C . LEU A 1 86 ? 25.534 11.484 -28.922 1.00 85.50 86 LEU A C 1
ATOM 659 O O . LEU A 1 86 ? 24.856 11.324 -27.905 1.00 85.50 86 LEU A O 1
ATOM 663 N N . LEU A 1 87 ? 26.161 12.634 -29.186 1.00 85.38 87 LEU A N 1
ATOM 664 C CA . LEU A 1 87 ? 26.043 13.809 -28.323 1.00 85.38 87 LEU A CA 1
ATOM 665 C C . LEU A 1 87 ? 24.597 14.305 -28.248 1.00 85.38 87 LEU A C 1
ATOM 667 O O . LEU A 1 87 ? 24.099 14.518 -27.145 1.00 85.38 87 LEU A O 1
ATOM 671 N N . LEU A 1 88 ? 23.904 14.425 -29.385 1.00 88.69 88 LEU A N 1
ATOM 672 C CA . LEU A 1 88 ? 22.509 14.871 -29.427 1.00 88.69 88 LEU A CA 1
ATOM 673 C C . LEU A 1 88 ? 21.554 13.893 -28.727 1.00 88.69 88 LEU A C 1
ATOM 675 O O . LEU A 1 88 ? 20.607 14.302 -28.055 1.00 88.69 88 LEU A O 1
ATOM 679 N N . LYS A 1 89 ? 21.804 12.588 -28.857 1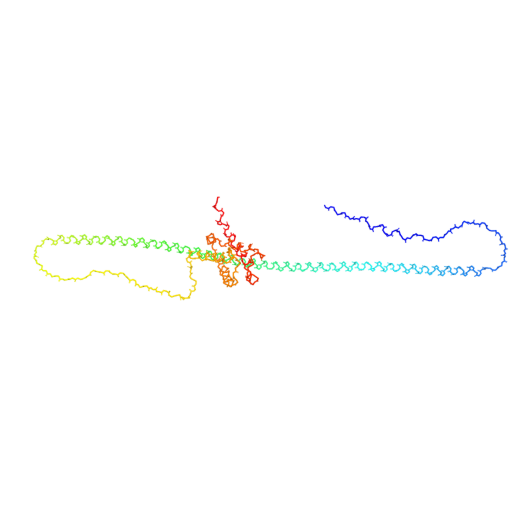.00 88.62 89 LYS A N 1
ATOM 680 C CA . LYS A 1 89 ? 21.034 11.570 -28.138 1.00 88.62 89 LYS A CA 1
ATOM 681 C C . LYS A 1 89 ? 21.227 11.697 -26.626 1.00 88.62 89 LYS A C 1
ATOM 683 O O . LYS A 1 89 ? 20.250 11.765 -25.889 1.00 88.62 89 LYS A O 1
ATOM 688 N N . ASN A 1 90 ? 22.474 11.820 -26.177 1.00 88.62 90 ASN A N 1
ATOM 689 C CA . ASN A 1 90 ? 22.787 11.972 -24.758 1.00 88.62 90 ASN A CA 1
ATOM 690 C C . ASN A 1 90 ? 22.210 13.269 -24.169 1.00 88.62 90 ASN A C 1
ATOM 692 O O . ASN A 1 90 ? 21.739 13.265 -23.033 1.00 88.62 90 ASN A O 1
ATOM 696 N N . THR A 1 91 ? 22.219 14.384 -24.909 1.00 91.75 91 THR A N 1
ATOM 697 C CA . THR A 1 91 ? 21.607 15.636 -24.432 1.00 91.75 91 THR A CA 1
ATOM 698 C C . THR A 1 91 ? 20.096 15.508 -24.303 1.00 91.75 91 THR A C 1
ATOM 700 O O . THR A 1 91 ? 19.543 15.953 -23.297 1.00 91.75 91 THR A O 1
ATOM 703 N N . LYS A 1 92 ? 19.433 14.849 -25.260 1.00 91.06 92 LYS A N 1
ATOM 704 C CA . LYS A 1 92 ? 17.994 14.582 -25.188 1.00 91.06 92 LYS A CA 1
ATOM 705 C C . LYS A 1 92 ? 17.639 13.697 -23.993 1.00 91.06 92 LYS A C 1
ATOM 707 O O . LYS A 1 92 ? 16.731 14.042 -23.238 1.00 91.06 92 LYS A O 1
ATOM 712 N N . ASP A 1 93 ? 18.398 12.626 -23.774 1.00 92.19 93 ASP A N 1
ATOM 713 C CA . ASP A 1 93 ? 18.207 11.731 -22.629 1.00 92.19 93 ASP A CA 1
ATOM 714 C C . ASP A 1 93 ? 18.380 12.492 -21.296 1.00 92.19 93 ASP A C 1
ATOM 716 O O . ASP A 1 93 ? 17.592 12.322 -20.364 1.00 92.19 93 ASP A O 1
ATOM 720 N N . LEU A 1 94 ? 19.359 13.403 -21.205 1.00 91.56 94 LEU A N 1
ATOM 721 C CA . LEU A 1 94 ? 19.557 14.260 -20.027 1.00 91.56 94 LEU A CA 1
ATOM 722 C C . LEU A 1 94 ? 18.400 15.245 -19.794 1.00 91.56 94 LEU A C 1
ATOM 724 O O . LEU A 1 94 ? 18.039 15.505 -18.642 1.00 91.56 94 LEU A O 1
ATOM 728 N N . GLU A 1 95 ? 17.822 15.809 -20.855 1.00 93.69 95 GLU A N 1
ATOM 729 C CA . GLU A 1 95 ? 16.643 16.678 -20.758 1.00 93.69 95 GLU A CA 1
ATOM 730 C C . GLU A 1 95 ? 15.415 15.917 -20.264 1.00 93.69 95 GLU A C 1
ATOM 732 O O . GLU A 1 95 ? 14.698 16.414 -19.393 1.00 93.69 95 GLU A O 1
ATOM 737 N N . ASP A 1 96 ? 15.200 14.704 -20.768 1.00 94.12 96 ASP A N 1
ATOM 738 C CA . ASP A 1 96 ? 14.073 13.864 -20.367 1.00 94.12 96 ASP A CA 1
ATOM 739 C C . ASP A 1 96 ? 14.214 13.423 -18.899 1.00 94.12 96 ASP A C 1
ATOM 741 O O . ASP A 1 96 ? 13.249 13.492 -18.130 1.00 94.12 96 ASP A O 1
ATOM 745 N N . ILE A 1 97 ? 15.435 13.088 -18.460 1.00 93.31 97 ILE A N 1
ATOM 746 C CA . ILE A 1 97 ? 15.742 12.821 -17.045 1.00 93.31 97 ILE A CA 1
ATOM 747 C C . ILE A 1 97 ? 15.464 14.059 -16.183 1.00 93.31 97 ILE A C 1
ATOM 749 O O . ILE A 1 97 ? 14.849 13.946 -15.120 1.00 93.31 97 ILE A O 1
ATOM 753 N N . ARG A 1 98 ? 15.877 15.254 -16.624 1.00 96.19 98 ARG A N 1
ATOM 754 C CA . ARG A 1 98 ? 15.617 16.506 -15.894 1.00 96.19 98 ARG A CA 1
ATOM 755 C C . ARG A 1 98 ? 14.119 16.794 -15.786 1.00 96.19 98 ARG A C 1
ATOM 757 O O . ARG A 1 98 ? 13.659 17.205 -14.721 1.00 96.19 98 ARG A O 1
ATOM 764 N N . ALA A 1 99 ? 13.359 16.572 -16.856 1.00 96.25 99 ALA A N 1
ATOM 765 C CA . ALA A 1 99 ? 11.911 16.759 -16.860 1.00 96.25 99 ALA A CA 1
ATOM 766 C C . ALA A 1 99 ? 11.213 15.792 -15.891 1.00 96.25 99 ALA A C 1
ATOM 768 O O . ALA A 1 99 ? 10.345 16.208 -15.120 1.00 96.25 99 ALA A O 1
ATOM 769 N N . LEU A 1 100 ? 11.633 14.522 -15.872 1.00 96.62 100 LEU A N 1
ATOM 770 C CA . LEU A 1 100 ? 11.143 13.531 -14.915 1.00 96.62 100 LEU A CA 1
ATOM 771 C C . LEU A 1 100 ? 11.476 13.937 -13.475 1.00 96.62 100 LEU A C 1
ATOM 773 O O . LEU A 1 100 ? 10.599 13.891 -12.615 1.00 96.62 100 LEU A O 1
ATOM 777 N N . ALA A 1 101 ? 12.704 14.392 -13.217 1.00 96.12 101 ALA A N 1
ATOM 778 C CA . ALA A 1 101 ? 13.107 14.871 -11.898 1.00 96.12 101 ALA A CA 1
ATOM 779 C C . ALA A 1 101 ? 12.253 16.062 -11.431 1.00 96.12 101 ALA A C 1
ATOM 781 O O . ALA A 1 101 ? 11.804 16.067 -10.288 1.00 96.12 101 ALA A O 1
ATOM 782 N N . SER A 1 102 ? 11.966 17.030 -12.310 1.00 97.44 102 SER A N 1
ATOM 783 C CA . SER A 1 102 ? 11.078 18.158 -11.988 1.00 97.44 102 SER A CA 1
ATOM 784 C C . SER A 1 102 ? 9.672 17.683 -11.617 1.00 97.44 102 SER A C 1
ATOM 786 O O . SER A 1 102 ? 9.138 18.100 -10.595 1.00 97.44 102 SER A O 1
ATOM 788 N N . ARG A 1 103 ? 9.098 16.753 -12.393 1.00 97.38 103 ARG A N 1
ATOM 789 C CA . ARG A 1 103 ? 7.773 16.184 -12.099 1.00 97.38 103 ARG A CA 1
ATOM 790 C C . ARG A 1 103 ? 7.746 15.468 -10.747 1.00 97.38 103 ARG A C 1
ATOM 792 O O . ARG A 1 103 ? 6.788 15.634 -10.002 1.00 97.38 103 ARG A O 1
ATOM 799 N N . LEU A 1 104 ? 8.786 14.697 -10.427 1.00 97.00 104 LEU A N 1
ATOM 800 C CA . LEU A 1 104 ? 8.884 14.011 -9.136 1.00 97.00 104 LEU A CA 1
ATOM 801 C C . LEU A 1 104 ? 8.997 14.990 -7.963 1.00 97.00 104 LEU A C 1
ATOM 803 O O . LEU A 1 104 ? 8.472 14.712 -6.889 1.00 97.00 104 LEU A O 1
ATOM 807 N N . VAL A 1 105 ? 9.665 16.131 -8.149 1.00 97.69 105 VAL A N 1
ATOM 808 C CA . VAL A 1 105 ? 9.728 17.187 -7.128 1.00 97.69 105 VAL A CA 1
ATOM 809 C C . VAL A 1 105 ? 8.346 17.794 -6.888 1.00 97.69 105 VAL A C 1
ATOM 811 O O . VAL A 1 105 ? 7.943 17.929 -5.732 1.00 97.69 105 VAL A O 1
ATOM 814 N N . ASP A 1 106 ? 7.598 18.093 -7.950 1.00 96.81 106 ASP A N 1
ATOM 815 C CA . ASP A 1 106 ? 6.239 18.633 -7.835 1.00 96.81 106 ASP A CA 1
ATOM 816 C C . ASP A 1 106 ? 5.287 17.628 -7.165 1.00 96.81 106 ASP A C 1
ATOM 818 O O . ASP A 1 106 ? 4.547 17.977 -6.245 1.00 96.81 106 ASP A O 1
ATOM 822 N N . GLU A 1 107 ? 5.343 16.356 -7.570 1.00 97.62 107 GLU A N 1
ATOM 823 C CA . GLU A 1 107 ? 4.547 15.278 -6.972 1.00 97.62 107 GLU A CA 1
ATOM 824 C C . GLU A 1 107 ? 4.887 15.081 -5.490 1.00 97.62 107 GLU A C 1
ATOM 826 O O . GLU A 1 107 ? 3.989 15.002 -4.648 1.00 97.62 107 GLU A O 1
ATOM 831 N N . LYS A 1 108 ? 6.180 15.096 -5.141 1.00 97.31 108 LYS A N 1
ATOM 832 C CA . LYS A 1 108 ? 6.631 15.063 -3.747 1.00 97.31 108 LYS A CA 1
ATOM 833 C C . LYS A 1 108 ? 6.042 16.228 -2.949 1.00 97.31 108 LYS A C 1
ATOM 835 O O . LYS A 1 108 ? 5.581 16.020 -1.829 1.00 97.31 108 LYS A O 1
ATOM 840 N N . GLN A 1 109 ? 6.034 17.436 -3.510 1.00 97.75 109 GLN A N 1
ATOM 841 C CA . GLN A 1 109 ? 5.492 18.612 -2.830 1.00 97.75 109 GLN A CA 1
ATOM 842 C C . GLN A 1 109 ? 3.985 18.486 -2.573 1.00 97.75 109 GLN A C 1
ATOM 844 O O . GLN A 1 109 ? 3.509 18.869 -1.502 1.00 97.75 109 GLN A O 1
ATOM 849 N N . VAL A 1 110 ? 3.235 17.932 -3.529 1.00 97.62 110 VAL A N 1
ATOM 850 C CA . VAL A 1 110 ? 1.801 17.645 -3.362 1.00 97.62 110 VAL A CA 1
ATOM 851 C C . VAL A 1 110 ? 1.582 16.636 -2.238 1.00 97.62 110 VAL A C 1
ATOM 853 O O . VAL A 1 110 ? 0.748 16.876 -1.365 1.00 97.62 110 VAL A O 1
ATOM 856 N N . LEU A 1 111 ? 2.353 15.546 -2.216 1.00 96.19 111 LEU A N 1
ATOM 857 C CA . LEU A 1 111 ? 2.257 14.527 -1.168 1.00 96.19 111 LEU A CA 1
ATOM 858 C C . LEU A 1 111 ? 2.607 15.090 0.214 1.00 96.19 111 LEU A C 1
ATOM 860 O O . LEU A 1 111 ? 1.892 14.824 1.176 1.00 96.19 111 LEU A O 1
ATOM 864 N N . GLU A 1 112 ? 3.654 15.911 0.329 1.00 97.38 112 GLU A N 1
ATOM 865 C CA . GLU A 1 112 ? 4.002 16.569 1.596 1.00 97.38 112 GLU A CA 1
ATOM 866 C C . GLU A 1 112 ? 2.866 17.462 2.113 1.00 97.38 112 GLU A C 1
ATOM 868 O O . GLU A 1 112 ? 2.600 17.488 3.316 1.00 97.38 112 GLU A O 1
ATOM 873 N N . ASN A 1 113 ? 2.169 18.175 1.226 1.00 96.81 113 ASN A N 1
ATOM 874 C CA . ASN A 1 113 ? 1.019 18.989 1.616 1.00 96.81 113 ASN A CA 1
ATOM 875 C C . ASN A 1 113 ? -0.160 18.113 2.073 1.00 96.81 113 ASN A C 1
ATOM 877 O O . ASN A 1 113 ? -0.730 18.373 3.128 1.00 96.81 113 ASN A O 1
ATOM 881 N N . GLN A 1 114 ? -0.461 17.025 1.357 1.00 96.62 114 GLN A N 1
ATOM 882 C CA . GLN A 1 114 ? -1.509 16.072 1.757 1.00 96.62 114 GLN A CA 1
ATOM 883 C C . GLN A 1 114 ? -1.226 15.410 3.114 1.00 96.62 114 GLN A C 1
ATOM 885 O O . GLN A 1 114 ? -2.148 15.178 3.902 1.00 96.62 114 GLN A O 1
ATOM 890 N N . VAL A 1 115 ? 0.044 15.111 3.406 1.00 97.31 115 VAL A N 1
ATOM 891 C CA . VAL A 1 115 ? 0.458 14.579 4.711 1.00 97.31 115 VAL A CA 1
ATOM 892 C C . VAL A 1 115 ? 0.207 15.608 5.808 1.00 97.31 115 VAL A C 1
ATOM 894 O O . VAL A 1 115 ? -0.396 15.256 6.817 1.00 97.31 115 VAL A O 1
ATOM 897 N N . LYS A 1 116 ? 0.576 16.878 5.601 1.00 96.69 116 LYS A N 1
ATOM 898 C CA . LYS A 1 116 ? 0.314 17.952 6.578 1.00 96.69 116 LYS A CA 1
ATOM 899 C C . LYS A 1 116 ? -1.177 18.137 6.856 1.00 96.69 116 LYS A C 1
ATOM 901 O O . LYS A 1 116 ? -1.565 18.267 8.015 1.00 96.69 116 LYS A O 1
ATOM 906 N N . ASP A 1 117 ? -2.012 18.099 5.820 1.00 95.69 117 ASP A N 1
ATOM 907 C CA . ASP A 1 117 ? -3.468 18.189 5.979 1.00 95.69 117 ASP A CA 1
ATOM 908 C C . ASP A 1 117 ? -4.004 17.005 6.804 1.00 95.69 117 ASP A C 1
ATOM 910 O O . ASP A 1 117 ? -4.802 17.181 7.729 1.00 95.69 117 ASP A O 1
ATOM 914 N N . SER A 1 118 ? -3.507 15.795 6.524 1.00 96.06 118 SER A N 1
ATOM 915 C CA . SER A 1 118 ? -3.863 14.580 7.267 1.00 96.06 118 SER A CA 1
ATOM 916 C C . SER A 1 118 ? -3.411 14.644 8.729 1.00 96.06 118 SER A C 1
ATOM 918 O O . SER A 1 118 ? -4.161 14.265 9.627 1.00 96.06 118 SER A O 1
ATOM 920 N N . GLU A 1 119 ? -2.206 15.151 8.994 1.00 96.81 119 GLU A N 1
ATOM 921 C CA . GLU A 1 119 ? -1.690 15.364 10.349 1.00 96.81 119 GLU A CA 1
ATOM 922 C C . GLU A 1 119 ? -2.549 16.361 11.132 1.00 96.81 119 GLU A C 1
ATOM 924 O O . GLU A 1 119 ? -2.859 16.108 12.299 1.00 96.81 119 GLU A O 1
ATOM 929 N N . GLY A 1 120 ? -2.987 17.448 10.489 1.00 95.94 120 GLY A N 1
ATOM 930 C CA . GLY A 1 120 ? -3.911 18.417 11.080 1.00 95.94 120 GLY A CA 1
ATOM 931 C C . GLY A 1 120 ? -5.237 17.776 11.490 1.00 95.94 120 GLY A C 1
ATOM 932 O O . GLY A 1 120 ? -5.674 17.929 12.631 1.00 95.94 120 GLY A O 1
ATOM 933 N N . LEU A 1 121 ? -5.836 16.973 10.604 1.00 97.00 121 LEU A N 1
ATOM 934 C CA . LEU A 1 121 ? -7.062 16.225 10.910 1.00 97.00 121 LEU A CA 1
ATOM 935 C C . LEU A 1 121 ? -6.865 15.232 12.063 1.00 97.00 121 LEU A C 1
ATOM 937 O O . LEU A 1 121 ? -7.733 15.098 12.924 1.00 97.00 121 LEU A O 1
ATOM 941 N N . VAL A 1 122 ? -5.719 14.548 12.116 1.00 97.00 122 VAL A N 1
ATOM 942 C CA . VAL A 1 122 ? -5.395 13.624 13.213 1.00 97.00 122 VAL A 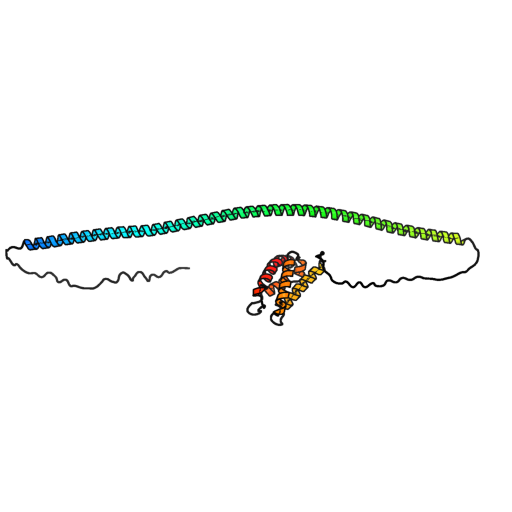CA 1
ATOM 943 C C . VAL A 1 122 ? -5.251 14.366 14.542 1.00 97.00 122 VAL A C 1
ATOM 945 O O . VAL A 1 122 ? -5.700 13.855 15.569 1.00 97.00 122 VAL A O 1
ATOM 948 N N . GLN A 1 123 ? -4.631 15.548 14.557 1.00 96.50 123 GLN A N 1
ATOM 949 C CA . GLN A 1 123 ? -4.527 16.361 15.773 1.00 96.50 123 GLN A CA 1
ATOM 950 C C . GLN A 1 123 ? -5.899 16.836 16.258 1.00 96.50 123 GLN A C 1
ATOM 952 O O . GLN A 1 123 ? -6.188 16.733 17.451 1.00 96.50 123 GLN A O 1
ATOM 957 N N . GLU A 1 124 ? -6.760 17.270 15.340 1.00 96.88 124 GLU A N 1
ATOM 958 C CA . GLU A 1 124 ? -8.130 17.684 15.648 1.00 96.88 124 GLU A CA 1
ATOM 959 C C . GLU A 1 124 ? -8.948 16.524 16.240 1.00 96.88 124 GLU A C 1
ATOM 961 O O . GLU A 1 124 ? -9.519 16.647 17.325 1.00 96.88 124 GLU A O 1
ATOM 966 N N . LEU A 1 125 ? -8.922 15.349 15.601 1.00 96.62 125 LEU A N 1
ATOM 967 C CA . LEU A 1 125 ? -9.606 14.157 16.114 1.00 96.62 125 LEU A CA 1
ATOM 968 C C . LEU A 1 125 ? -9.084 13.730 17.491 1.00 96.62 125 LEU A C 1
ATOM 970 O O . LEU A 1 125 ? -9.871 13.330 18.347 1.00 96.62 125 LEU A O 1
ATOM 974 N N . LYS A 1 126 ? -7.775 13.841 17.742 1.00 97.44 126 LYS A N 1
ATOM 975 C CA . LYS A 1 126 ? -7.199 13.569 19.070 1.00 97.44 126 LYS A CA 1
ATOM 976 C C . LYS A 1 126 ? -7.734 14.529 20.130 1.00 97.44 126 LYS A C 1
ATOM 978 O O . LYS A 1 126 ? -8.043 14.084 21.232 1.00 97.44 126 LYS A O 1
ATOM 983 N N . SER A 1 127 ? -7.860 15.816 19.809 1.00 96.69 127 SER A N 1
ATOM 984 C CA . SER A 1 127 ? -8.443 16.801 20.726 1.00 96.69 127 SER A CA 1
ATOM 985 C C . SER A 1 127 ? -9.902 16.466 21.054 1.00 96.69 127 SER A C 1
ATOM 987 O O . SER A 1 127 ? -10.298 16.482 22.220 1.00 96.69 127 SER A O 1
ATOM 989 N N . GLN A 1 128 ? -10.686 16.073 20.045 1.00 97.62 128 GLN A N 1
ATOM 990 C CA . GLN A 1 128 ? -12.078 15.648 20.233 1.00 97.62 128 GLN A CA 1
ATOM 991 C C . GLN A 1 128 ? -12.196 14.379 21.087 1.00 97.62 128 GLN A C 1
ATOM 993 O O . GLN A 1 128 ? -13.041 14.325 21.979 1.00 97.62 128 GLN A O 1
ATOM 998 N N . ILE A 1 129 ? -11.336 13.379 20.863 1.00 97.00 129 ILE A N 1
ATOM 999 C CA . ILE A 1 129 ? -11.297 12.157 21.681 1.00 97.00 129 ILE A CA 1
ATOM 1000 C C . ILE A 1 129 ? -10.999 12.500 23.141 1.00 97.00 129 ILE A C 1
ATOM 1002 O O . ILE A 1 129 ? -11.735 12.062 24.019 1.00 97.00 129 ILE A O 1
ATOM 1006 N N . ASN A 1 130 ? -9.984 13.327 23.406 1.00 96.81 130 ASN A N 1
ATOM 1007 C CA . ASN A 1 130 ? -9.652 13.738 24.772 1.00 96.81 130 ASN A CA 1
ATOM 1008 C C . ASN A 1 130 ? -10.832 14.447 25.457 1.00 96.81 130 ASN A C 1
ATOM 1010 O O . ASN A 1 130 ? -11.126 14.155 26.614 1.00 96.81 130 ASN A O 1
ATOM 1014 N N . GLY A 1 131 ? -11.538 15.327 24.737 1.00 96.56 131 GLY A N 1
ATOM 1015 C CA . GLY A 1 131 ? -12.738 15.995 25.252 1.00 96.56 131 GLY A CA 1
ATOM 1016 C C . GLY A 1 131 ? -13.858 15.012 25.604 1.00 96.56 131 GLY A C 1
ATOM 1017 O O . GLY A 1 131 ? -14.411 15.068 26.702 1.00 96.56 131 GLY A O 1
ATOM 1018 N N . LEU A 1 132 ? -14.146 14.053 24.720 1.00 95.81 132 LEU A N 1
ATOM 1019 C CA . LEU A 1 132 ? -15.138 13.002 24.977 1.00 95.81 132 LEU A CA 1
ATOM 1020 C C . LEU A 1 132 ? -14.730 12.078 26.131 1.00 95.81 132 LEU A C 1
ATOM 1022 O O . LEU A 1 132 ? -15.583 11.588 26.872 1.00 95.81 132 LEU A O 1
ATOM 1026 N N . GLU A 1 133 ? -13.439 11.805 26.302 1.00 96.06 133 GLU A N 1
ATOM 1027 C CA . GLU A 1 133 ? -12.945 11.039 27.443 1.00 96.06 133 GLU A CA 1
ATOM 1028 C C . GLU A 1 133 ? -13.124 11.795 28.763 1.00 96.06 133 GLU A C 1
ATOM 1030 O O . GLU A 1 133 ? -13.483 11.183 29.769 1.00 96.06 133 GLU A O 1
ATOM 1035 N N . GLU A 1 134 ? -12.894 13.109 28.781 1.00 95.88 134 GLU A N 1
ATOM 1036 C CA . GLU A 1 134 ? -13.154 13.952 29.954 1.00 95.88 134 GLU A CA 1
ATOM 1037 C C . GLU A 1 134 ? -14.639 13.988 30.308 1.00 95.88 134 GLU A C 1
ATOM 1039 O O . GLU A 1 134 ? -14.993 13.790 31.473 1.00 95.88 134 GLU A O 1
ATOM 1044 N N . GLU A 1 135 ? -15.509 14.149 29.311 1.00 95.75 135 GLU A N 1
ATOM 1045 C CA . GLU A 1 135 ? -16.959 14.118 29.503 1.00 95.75 135 GLU A CA 1
ATOM 1046 C C . GLU A 1 135 ? -17.426 12.754 30.034 1.00 95.75 135 GLU A C 1
ATOM 1048 O O . GLU A 1 135 ? -18.152 12.682 31.028 1.00 95.75 135 GLU A O 1
ATOM 1053 N N . ASN A 1 136 ? -16.936 11.654 29.454 1.00 93.94 136 ASN A N 1
ATOM 1054 C CA . ASN A 1 136 ? -17.234 10.307 29.946 1.00 93.94 136 ASN A CA 1
ATOM 1055 C C . ASN A 1 136 ? -16.731 10.088 31.378 1.00 93.94 136 ASN A C 1
ATOM 1057 O O . ASN A 1 136 ? -17.447 9.507 32.196 1.00 93.94 136 ASN A O 1
ATOM 1061 N N . ARG A 1 137 ? -15.527 10.570 31.716 1.00 96.69 137 ARG A N 1
ATOM 1062 C CA . ARG A 1 137 ? -15.010 10.517 33.094 1.00 96.69 137 ARG A CA 1
ATOM 1063 C C . ARG A 1 137 ? -15.933 11.266 34.057 1.00 96.69 137 ARG A C 1
ATOM 1065 O O . ARG A 1 137 ? -16.256 10.723 35.114 1.00 96.69 137 ARG A O 1
ATOM 1072 N N . ALA A 1 138 ? -16.393 12.461 33.691 1.00 95.44 138 ALA A N 1
ATOM 1073 C CA . ALA A 1 138 ? -17.313 13.249 34.511 1.00 95.44 138 ALA A CA 1
ATOM 1074 C C . ALA A 1 138 ? -18.662 12.537 34.717 1.00 95.44 138 ALA A C 1
ATOM 1076 O O . ALA A 1 138 ? -19.149 12.447 35.846 1.00 95.44 138 ALA A O 1
ATOM 1077 N N . LEU A 1 139 ? -19.233 11.958 33.655 1.00 95.88 139 LEU A N 1
ATOM 1078 C CA . LEU A 1 139 ? -20.488 11.202 33.733 1.00 95.88 139 LEU A CA 1
ATOM 1079 C C . LEU A 1 139 ? -20.372 9.958 34.625 1.00 95.88 139 LEU A C 1
ATOM 1081 O O . LEU A 1 139 ? -21.301 9.653 35.375 1.00 95.88 139 LEU A O 1
ATOM 1085 N N . VAL A 1 140 ? -19.237 9.253 34.595 1.00 96.31 140 VAL A N 1
ATOM 1086 C CA . VAL A 1 140 ? -18.994 8.092 35.469 1.00 96.31 140 VAL A CA 1
ATOM 1087 C C . VAL A 1 140 ? -18.972 8.496 36.944 1.00 96.31 140 VAL A C 1
ATOM 1089 O O . VAL A 1 140 ? -19.561 7.796 37.771 1.00 96.31 140 VAL A O 1
ATOM 1092 N N . VAL A 1 141 ? -18.341 9.626 37.277 1.00 95.62 141 VAL A N 1
ATOM 1093 C CA . VAL A 1 141 ? -18.328 10.157 38.651 1.00 95.62 141 VAL A CA 1
ATOM 1094 C C . VAL A 1 141 ? -19.743 10.531 39.094 1.00 95.62 141 VAL A C 1
ATOM 1096 O O . VAL A 1 141 ? -20.194 10.054 40.134 1.00 95.62 141 VAL A O 1
ATOM 1099 N N . ALA A 1 142 ? -20.485 11.278 38.273 1.00 94.44 142 ALA A N 1
ATOM 1100 C CA . ALA A 1 142 ? -21.867 11.658 38.578 1.00 94.44 142 ALA A CA 1
ATOM 1101 C C . ALA A 1 142 ? -22.785 10.434 38.770 1.00 94.44 142 ALA A C 1
ATOM 1103 O O . ALA A 1 142 ? -23.643 10.406 39.657 1.00 94.44 142 ALA A O 1
ATOM 1104 N N . LEU A 1 143 ? -22.585 9.377 37.977 1.00 94.25 143 LEU A N 1
ATOM 1105 C CA . LEU A 1 143 ? -23.320 8.123 38.130 1.00 94.25 143 LEU A CA 1
ATOM 1106 C C . LEU A 1 143 ? -22.969 7.407 39.443 1.00 94.25 143 LEU A C 1
ATOM 1108 O O . LEU A 1 143 ? -23.854 6.827 40.074 1.00 94.25 143 LEU A O 1
ATOM 1112 N N . ALA A 1 144 ? -21.702 7.423 39.863 1.00 94.69 144 ALA A N 1
ATOM 1113 C CA . ALA A 1 144 ? -21.282 6.848 41.140 1.00 94.69 144 ALA A CA 1
ATOM 1114 C C . ALA A 1 144 ? -21.893 7.606 42.330 1.00 94.69 144 ALA A C 1
ATOM 1116 O O . ALA A 1 144 ? -22.412 6.979 43.256 1.00 94.69 144 ALA A O 1
ATOM 1117 N N . GLU A 1 145 ? -21.912 8.938 42.269 1.00 93.38 145 GLU A N 1
ATOM 1118 C CA . GLU A 1 145 ? -22.565 9.787 43.270 1.00 93.38 145 GLU A CA 1
ATOM 1119 C C . GLU A 1 145 ? -24.069 9.500 43.347 1.00 93.38 145 GLU A C 1
ATOM 1121 O O . GLU A 1 145 ? -24.592 9.228 44.430 1.00 93.38 145 GLU A O 1
ATOM 1126 N N . SER A 1 146 ? -24.754 9.443 42.201 1.00 92.12 146 SER A N 1
ATOM 1127 C CA . SER A 1 146 ? -26.181 9.104 42.133 1.00 92.12 146 SER A CA 1
ATOM 1128 C C . SER A 1 146 ? -26.478 7.715 42.709 1.00 92.12 146 SER A C 1
ATOM 1130 O O . SER A 1 146 ? -27.427 7.553 43.477 1.00 92.12 146 SER A O 1
ATOM 1132 N N . LYS A 1 147 ? -25.632 6.716 42.421 1.00 94.19 147 LYS A N 1
ATOM 1133 C CA . LYS A 1 147 ? -25.752 5.369 43.004 1.00 94.19 147 LYS A CA 1
ATOM 1134 C C . LYS A 1 147 ? -25.572 5.374 44.522 1.00 94.19 147 LYS A C 1
ATOM 1136 O O . LYS A 1 147 ? -26.326 4.699 45.219 1.00 94.19 147 LYS A O 1
ATOM 1141 N N . SER A 1 148 ? -24.610 6.138 45.041 1.00 90.12 148 SER A N 1
ATOM 1142 C CA . SER A 1 148 ? -24.399 6.258 46.490 1.00 90.12 148 SER A CA 1
ATOM 1143 C C . SER A 1 148 ? -25.598 6.911 47.189 1.00 90.12 148 SER A C 1
ATOM 1145 O O . SER A 1 148 ? -26.053 6.424 48.223 1.00 90.12 148 SER A O 1
ATOM 1147 N N . ALA A 1 149 ? -26.190 7.938 46.570 1.00 91.69 149 ALA A N 1
ATOM 1148 C CA . ALA A 1 149 ? -27.401 8.584 47.065 1.00 91.69 149 ALA A CA 1
ATOM 1149 C C . ALA A 1 149 ? -28.615 7.639 47.036 1.00 91.69 149 ALA A C 1
ATOM 1151 O O . ALA A 1 149 ? -29.401 7.618 47.983 1.00 91.69 149 ALA A O 1
ATOM 1152 N N . ALA A 1 150 ? -28.750 6.816 45.990 1.00 92.12 150 ALA A N 1
ATOM 1153 C CA . ALA A 1 150 ? -29.802 5.805 45.905 1.00 92.12 150 ALA A CA 1
ATOM 1154 C C . ALA A 1 150 ? -29.675 4.744 47.013 1.00 92.12 150 ALA A C 1
ATOM 1156 O O . ALA A 1 150 ? -30.667 4.426 47.664 1.00 92.12 150 ALA A O 1
ATOM 1157 N N . SER A 1 151 ? -28.457 4.263 47.289 1.00 90.44 151 SER A N 1
ATOM 1158 C CA . SER A 1 151 ? -28.205 3.315 48.385 1.00 90.44 151 SER A CA 1
ATOM 1159 C C . SER A 1 151 ? -28.539 3.915 49.756 1.00 90.44 151 SER A C 1
ATOM 1161 O O . SER A 1 151 ? -29.112 3.229 50.598 1.00 90.44 151 SER A O 1
ATOM 1163 N N . ALA A 1 152 ? -28.227 5.195 49.983 1.00 91.25 152 ALA A N 1
ATOM 1164 C CA . ALA A 1 152 ? -28.591 5.885 51.222 1.00 91.25 152 ALA A CA 1
ATOM 1165 C C . ALA A 1 152 ? -30.119 6.028 51.373 1.00 91.25 152 ALA A C 1
ATOM 1167 O O . ALA A 1 152 ? -30.668 5.904 52.473 1.00 91.25 152 ALA A O 1
ATOM 1168 N N . LEU A 1 153 ? -30.837 6.250 50.267 1.00 90.06 153 LEU A N 1
ATOM 1169 C CA . LEU A 1 153 ? -32.299 6.299 50.273 1.00 90.06 153 LEU A CA 1
ATOM 1170 C C . LEU A 1 153 ? -32.919 4.923 50.575 1.00 90.06 153 LEU A C 1
ATOM 1172 O O . LEU A 1 153 ? -33.901 4.836 51.311 1.00 90.06 153 LEU A O 1
ATOM 1176 N N . GLU A 1 154 ? -32.336 3.844 50.054 1.00 92.12 154 GLU A N 1
ATOM 1177 C CA . GLU A 1 154 ? -32.776 2.474 50.341 1.00 92.12 154 GLU A CA 1
ATOM 1178 C C . GLU A 1 154 ? -32.542 2.094 51.815 1.00 92.12 154 GLU A C 1
ATOM 1180 O O . GLU A 1 154 ? -33.419 1.518 52.468 1.00 92.12 154 GLU A O 1
ATOM 1185 N N . GLU A 1 155 ? -31.402 2.495 52.384 1.00 92.19 155 GLU A N 1
ATOM 1186 C CA . GLU A 1 155 ? -31.086 2.272 53.798 1.00 92.19 155 GLU A CA 1
ATOM 1187 C C . GLU A 1 155 ? -32.040 3.039 54.728 1.00 92.19 155 GLU A C 1
ATOM 1189 O O . GLU A 1 155 ? -32.596 2.466 55.672 1.00 92.19 155 GLU A O 1
ATOM 1194 N N . THR A 1 156 ? -32.310 4.313 54.429 1.00 92.19 156 THR A N 1
ATOM 1195 C CA . THR A 1 156 ? -33.288 5.115 55.188 1.00 92.19 156 THR A CA 1
ATOM 1196 C C . THR A 1 156 ? -34.710 4.561 55.064 1.00 92.19 156 THR A C 1
ATOM 1198 O O . THR A 1 156 ? -35.436 4.518 56.062 1.00 92.19 156 THR A O 1
ATOM 1201 N N . GLN A 1 157 ? -35.111 4.046 53.892 1.00 93.50 157 GLN A N 1
ATOM 1202 C CA . GLN A 1 157 ? -36.381 3.324 53.737 1.00 93.50 157 GLN A CA 1
ATOM 1203 C C . GLN A 1 157 ? -36.449 2.080 54.630 1.00 93.50 157 GLN A C 1
ATOM 1205 O O . GLN A 1 157 ? -37.468 1.860 55.295 1.00 93.50 157 GLN A O 1
ATOM 1210 N N . CYS A 1 158 ? -35.382 1.278 54.685 1.00 89.81 158 CYS A N 1
ATOM 1211 C CA . CYS A 1 158 ? -35.323 0.096 55.547 1.00 89.81 158 CYS A CA 1
ATOM 1212 C C . CYS A 1 158 ? -35.465 0.457 57.034 1.00 89.81 158 CYS A C 1
ATOM 1214 O O . CYS A 1 158 ? -36.215 -0.210 57.756 1.00 89.81 158 CYS A O 1
ATOM 1216 N N . GLN A 1 159 ? -34.811 1.533 57.484 1.00 90.56 159 GLN A N 1
ATOM 1217 C CA . GLN A 1 159 ? -34.915 2.033 58.861 1.00 90.56 159 GLN A CA 1
ATOM 1218 C C . GLN A 1 159 ? -36.339 2.501 59.196 1.00 90.56 159 GLN A C 1
ATOM 1220 O O . GLN A 1 159 ? -36.903 2.078 60.208 1.00 90.56 159 GLN A O 1
ATOM 1225 N N . LEU A 1 160 ? -36.973 3.282 58.315 1.00 92.62 160 LEU A N 1
ATOM 1226 C CA . LEU A 1 160 ? -38.344 3.765 58.514 1.00 92.62 160 LEU A CA 1
ATOM 1227 C C . LEU A 1 160 ? -39.356 2.607 58.600 1.00 92.62 160 LEU A C 1
ATOM 1229 O O . LEU A 1 160 ? -40.278 2.618 59.420 1.00 92.62 160 LEU A O 1
ATOM 1233 N N . LEU A 1 161 ? -39.190 1.574 57.766 1.00 90.69 161 LEU A N 1
ATOM 1234 C CA . LEU A 1 161 ? -40.025 0.371 57.820 1.00 90.69 161 LEU A CA 1
ATOM 1235 C C . LEU A 1 161 ? -39.832 -0.401 59.133 1.00 90.69 161 LEU A C 1
ATOM 1237 O O . LEU A 1 161 ? -40.809 -0.930 59.675 1.00 90.69 161 LEU A O 1
ATOM 1241 N N . ALA A 1 162 ? -38.606 -0.458 59.660 1.00 91.12 162 ALA A N 1
ATOM 1242 C CA . ALA A 1 162 ? -38.318 -1.070 60.955 1.00 91.12 162 ALA A CA 1
ATOM 1243 C C . ALA A 1 162 ? -38.970 -0.293 62.113 1.00 91.12 162 ALA A C 1
ATOM 1245 O O . ALA A 1 162 ? -39.643 -0.907 62.945 1.00 91.12 162 ALA A O 1
ATOM 1246 N N . GLU A 1 163 ? -38.871 1.039 62.127 1.00 89.88 163 GLU A N 1
ATOM 1247 C CA . GLU A 1 163 ? -39.556 1.891 63.114 1.00 89.88 163 GLU A CA 1
ATOM 1248 C C . GLU A 1 163 ? -41.078 1.753 63.040 1.00 89.88 163 GLU A C 1
ATOM 1250 O O . GLU A 1 163 ? -41.772 1.629 64.049 1.00 89.88 163 GLU A O 1
ATOM 1255 N N . ARG A 1 164 ? -41.637 1.697 61.831 1.00 91.38 164 ARG A N 1
ATOM 1256 C CA . ARG A 1 164 ? -43.079 1.506 61.659 1.00 91.38 164 ARG A CA 1
ATOM 1257 C C . ARG A 1 164 ? -43.544 0.156 62.223 1.00 91.38 164 ARG A C 1
ATOM 1259 O O . ARG A 1 164 ? -44.637 0.079 62.789 1.00 91.38 164 ARG A O 1
ATOM 1266 N N . ARG A 1 165 ? -42.719 -0.897 62.125 1.00 89.69 165 ARG A N 1
ATOM 1267 C CA . ARG A 1 165 ? -42.984 -2.207 62.755 1.00 89.69 165 ARG A CA 1
ATOM 1268 C C . ARG A 1 165 ? -42.912 -2.138 64.279 1.00 89.69 165 ARG A C 1
ATOM 1270 O O . ARG A 1 165 ? -43.792 -2.696 64.933 1.00 89.69 165 ARG A O 1
ATOM 1277 N N . THR A 1 166 ? -41.919 -1.464 64.858 1.00 88.88 166 THR A N 1
ATOM 1278 C CA . THR A 1 166 ? -41.812 -1.331 66.323 1.00 88.88 166 THR A CA 1
ATOM 1279 C C . THR A 1 166 ? -42.963 -0.505 66.893 1.00 88.88 166 THR A C 1
ATOM 1281 O O . THR A 1 166 ? -43.584 -0.926 67.870 1.00 88.88 166 THR A O 1
ATOM 1284 N N . VAL A 1 167 ? -43.345 0.597 66.241 1.00 87.88 167 VAL A N 1
ATOM 1285 C CA . VAL A 1 167 ? -44.526 1.395 66.616 1.00 87.88 167 VAL A CA 1
ATOM 1286 C C . VAL A 1 167 ? -45.805 0.555 66.552 1.00 87.88 167 VAL A C 1
ATOM 1288 O O . VAL A 1 167 ? -46.622 0.618 67.472 1.00 87.88 167 VAL A O 1
ATOM 1291 N N . ALA A 1 168 ? -45.979 -0.275 65.518 1.00 86.69 168 ALA A N 1
ATOM 1292 C CA . ALA A 1 168 ? -47.124 -1.184 65.424 1.00 86.69 168 ALA A CA 1
ATOM 1293 C C . ALA A 1 168 ? -47.149 -2.217 66.568 1.00 86.69 168 ALA A C 1
ATOM 1295 O O . ALA A 1 168 ? -48.202 -2.448 67.162 1.00 86.69 168 ALA A O 1
ATOM 1296 N N . GLN A 1 169 ? -45.997 -2.793 66.932 1.00 85.44 169 GLN A N 1
ATOM 1297 C CA . GLN A 1 169 ? -45.886 -3.717 68.069 1.00 85.44 169 GLN A CA 1
ATOM 1298 C C . GLN A 1 169 ? -46.200 -3.039 69.409 1.00 85.44 169 GLN A C 1
ATOM 1300 O O . GLN A 1 169 ? -46.867 -3.636 70.254 1.00 85.44 169 GLN A O 1
ATOM 1305 N N . LEU A 1 170 ? -45.741 -1.800 69.616 1.00 84.69 170 LEU A N 1
ATOM 1306 C CA . LEU A 1 170 ? -46.045 -1.022 70.820 1.00 84.69 170 LEU A CA 1
ATOM 1307 C C . LEU A 1 170 ? -47.536 -0.677 70.901 1.00 84.69 170 LEU A C 1
ATOM 1309 O O . LEU A 1 170 ? -48.135 -0.856 71.959 1.00 84.69 170 LEU A O 1
ATOM 1313 N N . ARG A 1 171 ? -48.159 -0.277 69.784 1.00 83.00 171 ARG A N 1
ATOM 1314 C CA . ARG A 1 171 ? -49.615 -0.059 69.712 1.00 83.00 171 ARG A CA 1
ATOM 1315 C C . ARG A 1 171 ? -50.401 -1.331 70.038 1.00 83.00 171 ARG A C 1
ATOM 1317 O O . ARG A 1 171 ? -51.315 -1.272 70.849 1.00 83.00 171 ARG A O 1
ATOM 1324 N N . ALA A 1 172 ? -50.007 -2.484 69.496 1.00 79.56 172 ALA A N 1
ATOM 1325 C CA . ALA A 1 172 ? -50.654 -3.766 69.796 1.00 79.56 172 ALA A CA 1
ATOM 1326 C C . ALA A 1 172 ? -50.490 -4.196 71.266 1.00 79.56 172 ALA A C 1
ATOM 1328 O O . ALA A 1 172 ? -51.373 -4.833 71.836 1.00 79.56 172 ALA A O 1
ATOM 1329 N N . LYS A 1 173 ? -49.364 -3.854 71.906 1.00 77.19 173 LYS A N 1
ATOM 1330 C CA . LYS A 1 173 ? -49.165 -4.075 73.348 1.00 77.19 173 LYS A CA 1
ATOM 1331 C C . LYS A 1 173 ? -50.017 -3.137 74.203 1.00 77.19 173 LYS A C 1
ATOM 1333 O O . LYS A 1 173 ? -50.458 -3.557 75.267 1.00 77.19 173 LYS A O 1
ATOM 1338 N N . LEU A 1 174 ? -50.266 -1.914 73.738 1.00 67.38 174 LEU A N 1
ATOM 1339 C CA . LEU A 1 174 ? -51.149 -0.956 74.406 1.00 67.38 174 LEU A CA 1
ATOM 1340 C C . LEU A 1 174 ? -52.628 -1.386 74.329 1.00 67.38 174 LEU A C 1
ATOM 1342 O O . LEU A 1 174 ? -53.383 -1.151 75.266 1.00 67.38 174 LEU A O 1
ATOM 1346 N N . ASP A 1 175 ? -53.016 -2.079 73.255 1.00 59.97 175 ASP A N 1
ATOM 1347 C CA . ASP A 1 175 ? -54.383 -2.576 73.033 1.00 59.97 175 ASP A CA 1
ATOM 1348 C C . ASP A 1 175 ? -54.719 -3.852 73.843 1.00 59.97 175 ASP A C 1
ATOM 1350 O O . ASP A 1 175 ? -55.881 -4.164 74.086 1.00 59.97 175 ASP A O 1
ATOM 1354 N N . LYS A 1 176 ? -53.712 -4.555 74.388 1.00 58.09 176 LYS A N 1
ATOM 1355 C CA . LYS A 1 176 ? -53.900 -5.715 75.294 1.00 58.09 176 LYS A CA 1
ATOM 1356 C C . LYS A 1 176 ? -54.424 -5.353 76.699 1.00 58.09 176 LYS A C 1
ATOM 1358 O O . LYS A 1 176 ? -54.484 -6.219 77.568 1.00 58.09 176 LYS A O 1
ATOM 1363 N N . GLY A 1 177 ? -54.807 -4.098 76.933 1.00 47.69 177 GLY A N 1
ATOM 1364 C CA . GLY A 1 177 ? -55.326 -3.588 78.205 1.00 47.69 177 GLY A CA 1
ATOM 1365 C C . GLY A 1 177 ? -56.852 -3.550 78.351 1.00 47.69 177 GLY A C 1
ATOM 1366 O O . GLY A 1 177 ? -57.328 -2.969 79.325 1.00 47.69 177 GLY A O 1
ATOM 1367 N N . LYS A 1 178 ? -57.646 -4.121 77.434 1.00 39.69 178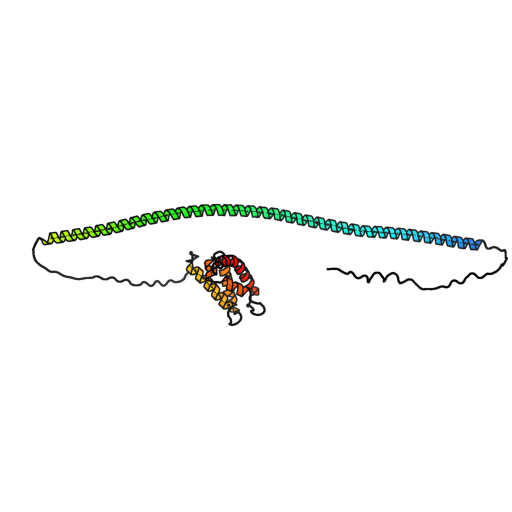 LYS A N 1
ATOM 1368 C CA . LYS A 1 178 ? -59.115 -4.101 77.558 1.00 39.69 178 LYS A CA 1
ATOM 1369 C C . LYS A 1 178 ? -59.746 -5.446 77.174 1.00 39.69 178 LYS A C 1
ATOM 1371 O O . LYS A 1 178 ? -59.531 -5.897 76.053 1.00 39.69 178 LYS A O 1
ATOM 1376 N N . PRO A 1 179 ? -60.522 -6.099 78.063 1.00 43.41 179 PRO A N 1
ATOM 1377 C CA . PRO A 1 179 ? -61.336 -7.239 77.676 1.00 43.41 179 PRO A CA 1
ATOM 1378 C C . PRO A 1 179 ? -62.639 -6.726 77.050 1.00 43.41 179 PRO A C 1
ATOM 1380 O O . PRO A 1 179 ? -63.221 -5.774 77.571 1.00 43.41 179 PRO A O 1
ATOM 1383 N N . VAL A 1 180 ? -63.088 -7.345 75.956 1.00 37.47 180 VAL A N 1
ATOM 1384 C CA . VAL A 1 180 ? -64.497 -7.719 75.722 1.00 37.47 180 VAL A CA 1
ATOM 1385 C C . VAL A 1 180 ? -64.634 -8.515 74.412 1.00 37.47 180 VAL A C 1
ATOM 1387 O O . VAL A 1 180 ? -64.234 -8.074 73.340 1.00 37.47 180 VAL A O 1
ATOM 1390 N N . ASP A 1 181 ? -65.154 -9.722 74.615 1.00 35.59 181 ASP A N 1
ATOM 1391 C CA . ASP A 1 181 ? -65.955 -10.659 73.822 1.00 35.59 181 ASP A CA 1
ATOM 1392 C C . ASP A 1 181 ? -66.141 -10.608 72.287 1.00 35.59 181 ASP A C 1
ATOM 1394 O O . ASP A 1 181 ? -66.544 -9.617 71.689 1.00 35.59 181 ASP A O 1
ATOM 1398 N N . SER A 1 182 ? -66.111 -11.851 71.771 1.00 34.38 182 SER A N 1
ATOM 1399 C CA . SER A 1 182 ? -66.964 -12.475 70.738 1.00 34.38 182 SER A CA 1
ATOM 1400 C C . SER A 1 182 ? -66.579 -12.415 69.247 1.00 34.38 182 SER A C 1
ATOM 1402 O O . SER A 1 182 ? -66.375 -11.373 68.639 1.00 34.38 182 SER A O 1
ATOM 1404 N N . ALA A 1 183 ? -66.533 -13.623 68.670 1.00 34.22 183 ALA A N 1
ATOM 1405 C CA . ALA A 1 183 ? -66.294 -14.012 67.273 1.00 34.22 183 ALA A CA 1
ATOM 1406 C C . ALA A 1 183 ? -67.625 -14.110 66.469 1.00 34.22 183 ALA A C 1
ATOM 1408 O O . ALA A 1 183 ? -68.663 -13.761 67.030 1.00 34.22 183 ALA A O 1
ATOM 1409 N N . PRO A 1 184 ? -67.705 -14.754 65.276 1.00 51.56 184 PRO A N 1
ATOM 1410 C CA . PRO A 1 184 ? -66.768 -14.899 64.147 1.00 51.56 184 PRO A CA 1
ATOM 1411 C C . PRO A 1 184 ? -67.418 -14.525 62.784 1.00 51.56 184 PRO A C 1
ATOM 1413 O O . PRO A 1 184 ? -68.634 -14.426 62.653 1.00 51.56 184 PRO A O 1
ATOM 1416 N N . GLY A 1 185 ? -66.615 -14.435 61.721 1.00 31.66 185 GLY A N 1
ATOM 1417 C CA . GLY A 1 185 ? -67.114 -14.451 60.341 1.00 31.66 185 GLY A CA 1
ATOM 1418 C C . GLY A 1 185 ? -65.971 -14.602 59.344 1.00 31.66 185 GLY A C 1
ATOM 1419 O O . GLY A 1 185 ? -65.169 -13.687 59.194 1.00 31.66 185 GLY A O 1
ATOM 1420 N N . GLY A 1 186 ? -65.862 -15.777 58.723 1.00 30.11 186 GLY A N 1
ATOM 1421 C CA . GLY A 1 186 ? -64.932 -16.025 57.623 1.00 30.11 186 GLY A CA 1
ATOM 1422 C C . GLY A 1 186 ? -65.496 -15.575 56.278 1.00 30.11 186 GLY A C 1
ATOM 1423 O O . GLY A 1 186 ? -66.709 -15.524 56.116 1.00 30.11 186 GLY A O 1
ATOM 1424 N N . ASP A 1 187 ? -64.623 -15.289 55.316 1.00 31.66 187 ASP A N 1
ATOM 1425 C CA . ASP A 1 187 ? -64.437 -16.163 54.155 1.00 31.66 187 ASP A CA 1
ATOM 1426 C C . ASP A 1 187 ? -63.153 -15.776 53.391 1.00 31.66 187 ASP A C 1
ATOM 1428 O O . ASP A 1 187 ? -62.549 -14.729 53.619 1.00 31.66 187 ASP A O 1
ATOM 1432 N N . GLN A 1 188 ? -62.718 -16.718 52.570 1.00 36.44 188 GLN A N 1
ATOM 1433 C CA . GLN A 1 188 ? -61.426 -16.947 51.938 1.00 36.44 188 GLN A CA 1
ATOM 1434 C C . GLN A 1 188 ? -61.063 -16.007 50.769 1.00 36.44 188 GLN A C 1
ATOM 1436 O O . GLN A 1 188 ? -61.871 -15.208 50.309 1.00 36.44 188 GLN A O 1
ATOM 1441 N N . VAL A 1 189 ? -59.866 -16.290 50.218 1.00 32.97 189 VAL A N 1
ATOM 1442 C CA . VAL A 1 189 ? -59.390 -16.113 48.822 1.00 32.97 189 VAL A CA 1
ATOM 1443 C C . VAL A 1 189 ? -58.422 -14.935 48.614 1.00 32.97 189 VAL A C 1
ATOM 1445 O O . VAL A 1 189 ? -58.735 -13.812 48.969 1.00 32.97 189 VAL A O 1
ATOM 1448 N N . VAL A 1 190 ? -57.230 -15.044 48.008 1.00 33.91 190 VAL A N 1
ATOM 1449 C CA . VAL A 1 190 ? -56.336 -16.132 47.554 1.00 33.91 190 VAL A CA 1
ATOM 1450 C C . VAL A 1 190 ? -54.956 -15.474 47.364 1.00 33.91 190 VAL A C 1
ATOM 1452 O O . VAL A 1 190 ? -54.851 -14.314 46.970 1.00 33.91 190 VAL A O 1
ATOM 1455 N N . GLN A 1 191 ? -53.898 -16.234 47.624 1.00 33.44 191 GLN A N 1
ATOM 1456 C CA . GLN A 1 191 ? -52.506 -15.935 47.295 1.00 33.44 191 GLN A CA 1
ATOM 1457 C C . GLN A 1 191 ? -52.136 -16.751 46.044 1.00 33.44 191 GLN A C 1
ATOM 1459 O O . GLN A 1 191 ? -52.443 -17.940 46.007 1.00 33.44 191 GLN A O 1
ATOM 1464 N N . GLY A 1 192 ? -51.467 -16.170 45.044 1.00 31.62 192 GLY A N 1
ATOM 1465 C CA . GLY A 1 192 ? -50.967 -16.955 43.908 1.00 31.62 192 GLY A CA 1
ATOM 1466 C C . GLY A 1 192 ? -50.233 -16.142 42.845 1.00 31.62 192 GLY A C 1
ATOM 1467 O O . GLY A 1 192 ? -50.849 -15.387 42.104 1.00 31.62 192 GLY A O 1
ATOM 1468 N N . ARG A 1 193 ? -48.909 -16.318 42.803 1.00 36.69 193 ARG A N 1
ATOM 1469 C CA . ARG A 1 193 ? -48.009 -16.007 41.681 1.00 36.69 193 ARG A CA 1
ATOM 1470 C C . ARG A 1 193 ? -48.241 -17.016 40.548 1.00 36.69 193 ARG A C 1
ATOM 1472 O O . ARG A 1 193 ? -48.478 -18.174 40.872 1.00 36.69 193 ARG A O 1
ATOM 1479 N N . ASP A 1 194 ? -48.030 -16.617 39.294 1.00 31.14 194 ASP A N 1
ATOM 1480 C CA . ASP A 1 194 ? -47.341 -17.473 38.317 1.00 31.14 194 ASP A CA 1
ATOM 1481 C C . ASP A 1 194 ? -46.679 -16.638 37.209 1.00 31.14 194 ASP A C 1
ATOM 1483 O O . ASP A 1 194 ? -47.278 -15.717 36.650 1.00 31.14 194 ASP A O 1
ATOM 1487 N N . GLU A 1 195 ? -45.412 -16.956 36.966 1.00 35.91 195 GLU A N 1
ATOM 1488 C CA . GLU A 1 195 ? -44.582 -16.525 35.845 1.00 35.91 195 GLU A CA 1
ATOM 1489 C C . GLU A 1 195 ? -44.776 -17.539 34.712 1.00 35.91 195 GLU A C 1
ATOM 1491 O O . GLU A 1 195 ? -44.785 -18.737 34.974 1.00 35.91 195 GLU A O 1
ATOM 1496 N N . GLY A 1 196 ? -44.863 -17.114 33.448 1.00 29.50 196 GLY A N 1
ATOM 1497 C CA . GLY A 1 196 ? -44.935 -18.094 32.364 1.00 29.50 196 GLY A CA 1
ATOM 1498 C C . GLY A 1 196 ? -45.073 -17.530 30.958 1.00 29.50 196 GLY A C 1
ATOM 1499 O O . GLY A 1 196 ? -46.177 -17.326 30.475 1.00 29.50 196 GLY A O 1
ATOM 1500 N N . ASP A 1 197 ? -43.915 -17.347 30.324 1.00 30.19 197 ASP A N 1
ATOM 1501 C CA . ASP A 1 197 ? -43.618 -17.725 28.936 1.00 30.19 197 ASP A CA 1
ATOM 1502 C C . ASP A 1 197 ? -44.501 -17.162 27.803 1.00 30.19 197 ASP A C 1
ATOM 1504 O O . ASP A 1 197 ? -45.532 -17.714 27.423 1.00 30.19 197 ASP A O 1
ATOM 1508 N N . ILE A 1 198 ? -44.000 -16.098 27.165 1.00 34.62 198 ILE A N 1
ATOM 1509 C CA . ILE A 1 198 ? -44.349 -15.767 25.782 1.00 34.62 198 ILE A CA 1
ATOM 1510 C C . ILE A 1 198 ? -43.076 -15.923 24.952 1.00 34.62 198 ILE A C 1
ATOM 1512 O O . ILE A 1 198 ? -42.255 -15.014 24.830 1.00 34.62 198 ILE A O 1
ATOM 1516 N N . THR A 1 199 ? -42.916 -17.120 24.400 1.00 34.56 199 THR A N 1
ATOM 1517 C CA . THR A 1 199 ? -41.924 -17.455 23.383 1.00 34.56 199 THR A CA 1
ATOM 1518 C C . THR A 1 199 ? -42.124 -16.558 22.154 1.00 34.56 199 THR A C 1
ATOM 1520 O O . THR A 1 199 ? -43.035 -16.760 21.350 1.00 34.56 199 THR A O 1
ATOM 1523 N N . VAL A 1 200 ? -41.258 -15.554 21.995 1.00 34.69 200 VAL A N 1
ATOM 1524 C CA . VAL A 1 200 ? -41.158 -14.737 20.779 1.00 34.69 200 VAL A CA 1
ATOM 1525 C C . VAL A 1 200 ? -40.263 -15.473 19.784 1.00 34.69 200 VAL A C 1
ATOM 1527 O O . VAL A 1 200 ? -39.046 -15.546 19.945 1.00 34.69 200 VAL A O 1
ATOM 1530 N N . GLN A 1 201 ? -40.874 -16.030 18.740 1.00 34.97 201 GLN A N 1
ATOM 1531 C CA . GLN A 1 201 ? -40.161 -16.495 17.554 1.00 34.97 201 GLN A CA 1
ATOM 1532 C C . GLN A 1 201 ? -39.668 -15.273 16.767 1.00 34.97 201 GLN A C 1
ATOM 1534 O O . GLN A 1 201 ? -40.454 -14.562 16.144 1.00 34.97 201 GLN A O 1
ATOM 1539 N N . ALA A 1 202 ? -38.360 -15.020 16.814 1.00 35.00 202 ALA A N 1
ATOM 1540 C CA . ALA A 1 202 ? -37.705 -14.005 16.001 1.00 35.00 202 ALA A CA 1
ATOM 1541 C C . ALA A 1 202 ? -37.512 -14.527 14.568 1.00 35.00 202 ALA A C 1
ATOM 1543 O O . ALA A 1 202 ? -36.699 -15.416 14.311 1.00 35.00 202 ALA A O 1
ATOM 1544 N N . GLN A 1 203 ? -38.279 -13.958 13.641 1.00 36.88 203 GLN A N 1
ATOM 1545 C CA . GLN A 1 203 ? -38.033 -14.038 12.206 1.00 36.88 203 GLN A CA 1
ATOM 1546 C C . GLN A 1 203 ? -36.856 -13.131 11.831 1.00 36.88 203 GLN A C 1
ATOM 1548 O O . GLN A 1 203 ? -36.761 -11.986 12.270 1.00 36.88 203 GLN A O 1
ATOM 1553 N N . GLN A 1 204 ? -35.958 -13.681 11.016 1.00 43.03 204 GLN A N 1
ATOM 1554 C CA . GLN A 1 204 ? -34.865 -12.983 10.348 1.00 43.03 204 GLN A CA 1
ATOM 1555 C C . GLN A 1 204 ? -35.412 -11.974 9.331 1.00 43.03 204 GLN A C 1
ATOM 1557 O O . GLN A 1 204 ? -36.302 -12.303 8.549 1.00 43.03 204 GLN A O 1
ATOM 1562 N N . GLY A 1 205 ? -34.819 -10.782 9.303 1.00 30.50 205 GLY A N 1
ATOM 1563 C CA . GLY A 1 205 ? -35.045 -9.777 8.271 1.00 30.50 205 GLY A CA 1
ATOM 1564 C C . GLY A 1 205 ? -34.136 -8.567 8.476 1.00 30.50 205 GLY A C 1
ATOM 1565 O O . GLY A 1 205 ? -34.293 -7.855 9.457 1.00 30.50 205 GLY A O 1
ATOM 1566 N N . ASP A 1 206 ? -33.169 -8.434 7.567 1.00 39.59 206 ASP A N 1
ATOM 1567 C CA . ASP A 1 206 ? -32.374 -7.266 7.157 1.00 39.59 206 ASP A CA 1
ATOM 1568 C C . ASP A 1 206 ? -32.252 -6.027 8.062 1.00 39.59 206 ASP A C 1
ATOM 1570 O O . ASP A 1 206 ? -33.227 -5.360 8.398 1.00 39.59 206 ASP A O 1
ATOM 1574 N N . GLY A 1 207 ? -31.001 -5.601 8.287 1.00 34.94 207 GLY A N 1
ATOM 1575 C CA . GLY A 1 207 ? -30.711 -4.234 8.723 1.00 34.94 207 GLY A CA 1
ATOM 1576 C C . GLY A 1 207 ? -29.344 -4.026 9.376 1.00 34.94 207 GLY A C 1
ATOM 1577 O O . GLY A 1 207 ? -29.205 -4.178 10.579 1.00 34.94 207 GLY A O 1
ATOM 1578 N N . ILE A 1 208 ? -28.359 -3.639 8.560 1.00 44.31 208 ILE A N 1
ATOM 1579 C CA . ILE A 1 208 ? -27.314 -2.631 8.837 1.00 44.31 208 ILE A CA 1
ATOM 1580 C C . ILE A 1 208 ? -26.595 -2.716 10.207 1.00 44.31 208 ILE A C 1
ATOM 1582 O O . ILE A 1 208 ? -27.056 -2.215 11.225 1.00 44.31 208 ILE A O 1
ATOM 1586 N N . ALA A 1 209 ? -25.385 -3.285 10.151 1.00 50.16 209 ALA A N 1
ATOM 1587 C CA . ALA A 1 209 ? -24.206 -3.081 11.005 1.00 50.16 209 ALA A CA 1
ATOM 1588 C C . ALA A 1 209 ? -24.395 -2.321 12.341 1.00 50.16 209 ALA A C 1
ATOM 1590 O O . ALA A 1 209 ? -24.057 -1.143 12.459 1.00 50.16 209 ALA A O 1
ATOM 1591 N N . ALA A 1 210 ? -24.814 -3.048 13.379 1.00 47.50 210 ALA A N 1
ATOM 1592 C CA . ALA A 1 210 ? -24.568 -2.684 14.774 1.00 47.50 210 ALA A CA 1
ATOM 1593 C C . ALA A 1 210 ? -23.177 -3.189 15.232 1.00 47.50 210 ALA A C 1
ATOM 1595 O O . ALA A 1 210 ? -22.645 -4.130 14.633 1.00 47.50 210 ALA A O 1
ATOM 1596 N N . PRO A 1 211 ? -22.566 -2.602 16.282 1.00 48.34 211 PRO A N 1
ATOM 1597 C CA . PRO A 1 211 ? -21.237 -2.981 16.754 1.00 48.34 211 PRO A CA 1
ATOM 1598 C C . PRO A 1 211 ? -21.279 -4.413 17.290 1.00 48.34 211 PRO A C 1
ATOM 1600 O O . PRO A 1 211 ? -21.860 -4.689 18.338 1.00 48.34 211 PRO A O 1
ATOM 1603 N N . VAL A 1 212 ? -20.701 -5.342 16.531 1.00 56.25 212 VAL A N 1
ATOM 1604 C CA . VAL A 1 212 ? -20.651 -6.759 16.887 1.00 56.25 212 VAL A CA 1
ATOM 1605 C C . VAL A 1 212 ? -19.895 -6.901 18.215 1.00 56.25 212 VAL A C 1
ATOM 1607 O O . VAL A 1 212 ? -18.758 -6.429 18.310 1.00 56.25 212 VAL A O 1
ATOM 1610 N N . PRO A 1 213 ? -20.476 -7.556 19.238 1.00 53.41 213 PRO A N 1
ATOM 1611 C CA . PRO A 1 213 ? -19.762 -7.860 20.467 1.00 53.41 213 PRO A CA 1
ATOM 1612 C C . PRO A 1 213 ? -18.475 -8.617 20.129 1.00 53.41 213 PRO A C 1
ATOM 1614 O O . PRO A 1 213 ? -18.516 -9.626 19.425 1.00 53.41 213 PRO A O 1
ATOM 1617 N N . VAL A 1 214 ? -17.340 -8.146 20.648 1.00 56.78 214 VAL A N 1
ATOM 1618 C CA . VAL A 1 214 ? -15.979 -8.674 20.410 1.00 56.78 214 VAL A CA 1
ATOM 1619 C C . VAL A 1 214 ? -15.881 -10.222 20.376 1.00 56.78 214 VAL A C 1
ATOM 1621 O O . VAL A 1 214 ? -15.177 -10.741 19.502 1.00 56.78 214 VAL A O 1
ATOM 1624 N N . PRO A 1 215 ? -16.624 -10.995 21.206 1.00 64.75 215 PRO A N 1
ATOM 1625 C CA . PRO A 1 215 ? -16.615 -12.461 21.141 1.00 64.75 215 PRO A CA 1
ATOM 1626 C C . PRO A 1 215 ? -17.203 -13.047 19.847 1.00 64.75 215 PRO A C 1
ATOM 1628 O O . PRO A 1 215 ? -16.717 -14.060 19.346 1.00 64.75 215 PRO A O 1
ATOM 1631 N N . ALA A 1 216 ? -18.245 -12.429 19.283 1.00 72.00 216 ALA A N 1
ATOM 1632 C CA . ALA A 1 216 ? -18.897 -12.919 18.069 1.00 72.00 216 ALA A CA 1
ATOM 1633 C C . ALA A 1 216 ? -18.006 -12.722 16.833 1.00 72.00 216 ALA A C 1
ATOM 1635 O O . ALA A 1 216 ? -17.901 -13.620 15.996 1.00 72.00 216 ALA A O 1
ATOM 1636 N N . ALA A 1 217 ? -17.277 -11.606 16.772 1.00 74.81 217 ALA A N 1
ATOM 1637 C CA . ALA A 1 217 ? -16.325 -11.334 15.699 1.00 74.81 217 ALA A CA 1
ATOM 1638 C C . ALA A 1 217 ? -15.133 -12.316 15.702 1.00 74.81 217 ALA A C 1
ATOM 1640 O O . ALA A 1 217 ? -14.724 -12.804 14.650 1.00 74.81 217 ALA A O 1
ATOM 1641 N N . MET A 1 218 ? -14.609 -12.690 16.879 1.00 81.25 218 MET A N 1
ATOM 1642 C CA . MET A 1 218 ? -13.557 -13.718 16.989 1.00 81.25 218 MET A CA 1
ATOM 1643 C C . MET A 1 218 ? -14.012 -15.086 16.462 1.00 81.25 218 MET A C 1
ATOM 1645 O O . MET A 1 218 ? -13.259 -15.773 15.763 1.00 81.25 218 MET A O 1
ATOM 1649 N N . ASN A 1 219 ? -15.253 -15.475 16.767 1.00 85.12 219 ASN A N 1
ATOM 1650 C CA . ASN A 1 219 ? -15.832 -16.724 16.275 1.00 85.12 219 ASN A CA 1
ATOM 1651 C C . ASN A 1 219 ? -16.001 -16.710 14.751 1.00 85.12 219 ASN A C 1
ATOM 1653 O O . ASN A 1 219 ? -15.662 -17.694 14.095 1.00 85.12 219 ASN A O 1
ATOM 1657 N N . GLN A 1 220 ? -16.415 -15.580 14.177 1.00 87.88 220 GLN A N 1
ATOM 1658 C CA . GLN A 1 220 ? -16.556 -15.420 12.730 1.00 87.88 220 GLN A CA 1
ATOM 1659 C C . GLN A 1 220 ? -15.224 -15.625 11.985 1.00 87.88 220 GLN A C 1
ATOM 1661 O O . GLN A 1 220 ? -15.156 -16.409 11.036 1.00 87.88 220 GLN A O 1
ATOM 1666 N N . VAL A 1 221 ? -14.131 -15.009 12.451 1.00 88.94 221 VAL A N 1
ATOM 1667 C CA . VAL A 1 221 ? -12.798 -15.187 11.836 1.00 88.94 221 VAL A CA 1
ATOM 1668 C C . VAL A 1 221 ? -12.319 -16.639 11.956 1.00 88.94 221 VAL A C 1
ATOM 1670 O O . VAL A 1 221 ? -11.715 -17.195 11.031 1.00 88.94 221 VAL A O 1
ATOM 1673 N N . ARG A 1 222 ? -12.622 -17.305 13.076 1.00 89.19 222 ARG A N 1
ATOM 1674 C CA . ARG A 1 222 ? -12.335 -18.734 13.259 1.00 89.19 222 ARG A CA 1
ATOM 1675 C C . ARG A 1 222 ? -13.127 -19.611 12.284 1.00 89.19 222 ARG A C 1
ATOM 1677 O O . ARG A 1 222 ? -12.567 -20.570 11.748 1.00 89.19 222 ARG A O 1
ATOM 1684 N N . GLU A 1 223 ? -14.390 -19.297 12.024 1.00 90.50 223 GLU A N 1
ATOM 1685 C CA . GLU A 1 223 ? -15.206 -20.011 11.036 1.00 90.50 223 GLU A CA 1
ATOM 1686 C C . GLU A 1 223 ? -14.662 -19.851 9.617 1.00 90.50 223 GLU A C 1
ATOM 1688 O O . GLU A 1 223 ? -14.553 -20.840 8.888 1.00 90.50 223 GLU A O 1
ATOM 1693 N N . TRP A 1 224 ? -14.256 -18.637 9.238 1.00 92.88 224 TRP A N 1
ATOM 1694 C CA . TRP A 1 224 ? -13.579 -18.385 7.964 1.00 92.88 224 TRP A CA 1
ATOM 1695 C C . TRP A 1 224 ? -12.323 -19.246 7.823 1.00 92.88 224 TRP A C 1
ATOM 1697 O O . TRP A 1 224 ? -12.153 -19.951 6.828 1.00 92.88 224 TRP A O 1
ATOM 1707 N N . ARG A 1 225 ? -11.489 -19.280 8.869 1.00 92.62 225 ARG A N 1
ATOM 1708 C CA . ARG A 1 225 ? -10.288 -20.123 8.939 1.00 92.62 225 ARG A CA 1
ATOM 1709 C C . ARG A 1 225 ? -10.612 -21.611 8.780 1.00 92.62 225 ARG A C 1
ATOM 1711 O O . ARG A 1 225 ? -9.915 -22.305 8.044 1.00 92.62 225 ARG A O 1
ATOM 1718 N N . HIS A 1 226 ? -11.664 -22.110 9.431 1.00 88.81 226 HIS A N 1
ATOM 1719 C CA . HIS A 1 226 ? -12.099 -23.505 9.291 1.00 88.81 226 HIS A CA 1
ATOM 1720 C C . HIS A 1 226 ? -12.576 -23.827 7.869 1.00 88.81 226 HIS A C 1
ATOM 1722 O O . HIS A 1 226 ? -12.231 -24.888 7.348 1.00 88.81 226 HIS A O 1
ATOM 1728 N N . LYS A 1 227 ? -13.339 -22.928 7.233 1.00 88.75 227 LYS A N 1
ATOM 1729 C CA . LYS A 1 227 ? -13.799 -23.095 5.846 1.00 88.75 227 LYS A CA 1
ATOM 1730 C C . LYS A 1 227 ? -12.615 -23.159 4.883 1.00 88.75 227 LYS A C 1
ATOM 1732 O O . LYS A 1 227 ? -12.506 -24.143 4.161 1.00 88.75 227 LYS A O 1
ATOM 1737 N N . LEU A 1 228 ? -11.686 -22.204 4.968 1.00 90.00 228 LEU A N 1
ATOM 1738 C CA . LEU A 1 228 ? -10.466 -22.170 4.151 1.00 90.00 228 LEU A CA 1
ATOM 1739 C C . LEU A 1 228 ? -9.617 -23.434 4.317 1.00 90.00 228 LEU A C 1
ATOM 1741 O O . LEU A 1 228 ? -9.186 -24.046 3.342 1.00 90.00 228 LEU A O 1
ATOM 1745 N N . GLN A 1 229 ? -9.397 -23.860 5.562 1.00 90.12 229 GLN A N 1
ATOM 1746 C CA . GLN A 1 229 ? -8.629 -25.069 5.836 1.00 90.12 229 GLN A CA 1
ATOM 1747 C C . GLN A 1 229 ? -9.329 -26.314 5.277 1.00 90.12 229 GLN A C 1
ATOM 1749 O O . GLN A 1 229 ? -8.673 -27.184 4.710 1.00 90.12 229 GLN A O 1
ATOM 1754 N N . LYS A 1 230 ? -10.656 -26.406 5.405 1.00 86.88 230 LYS A N 1
ATOM 1755 C CA . LYS A 1 230 ? -11.426 -27.541 4.892 1.00 86.88 230 LYS A CA 1
ATOM 1756 C C . LYS A 1 230 ? -11.433 -27.589 3.365 1.00 86.88 230 LYS A C 1
ATOM 1758 O O . LYS A 1 230 ? -11.423 -28.686 2.820 1.00 86.88 230 LYS A O 1
ATOM 1763 N N . THR A 1 231 ? -11.461 -26.461 2.670 1.00 84.06 231 THR A N 1
ATOM 1764 C CA . THR A 1 231 ? -11.545 -26.470 1.204 1.00 84.06 231 THR A CA 1
ATOM 1765 C C . THR A 1 231 ? -10.190 -26.602 0.527 1.00 84.06 231 THR A C 1
ATOM 1767 O O . THR A 1 231 ? -10.099 -27.339 -0.446 1.00 84.06 231 THR A O 1
ATOM 1770 N N . PHE A 1 232 ? -9.139 -25.959 1.047 1.00 81.75 232 PHE A N 1
ATOM 1771 C CA . PHE A 1 232 ? -7.813 -25.951 0.410 1.00 81.75 232 PHE A CA 1
ATOM 1772 C C . PHE A 1 232 ? -6.796 -26.914 1.023 1.00 81.75 232 PHE A C 1
ATOM 1774 O O . PHE A 1 232 ? -5.862 -27.314 0.341 1.00 81.75 232 PHE A O 1
ATOM 1781 N N . LEU A 1 233 ? -6.944 -27.279 2.300 1.00 83.25 233 LEU A N 1
ATOM 1782 C CA . LEU A 1 233 ? -5.954 -28.080 3.039 1.00 83.25 233 LEU A CA 1
ATOM 1783 C C . LEU A 1 233 ? -6.526 -29.423 3.518 1.00 83.25 233 LEU A C 1
ATOM 1785 O O . LEU A 1 233 ? -5.946 -30.081 4.383 1.00 83.25 233 LEU A O 1
ATOM 1789 N N . SER A 1 234 ? -7.683 -29.837 2.993 1.00 78.62 234 SER A N 1
ATOM 1790 C CA . SER A 1 234 ? -8.231 -31.158 3.296 1.00 78.62 234 SER A CA 1
ATOM 1791 C C . SER A 1 234 ? -7.413 -32.248 2.623 1.00 78.62 234 SER A C 1
ATOM 1793 O O . SER A 1 234 ? -7.249 -32.266 1.410 1.00 78.62 234 SER A O 1
ATOM 1795 N N . ASN A 1 235 ? -7.033 -33.260 3.397 1.00 62.50 235 ASN A N 1
ATOM 1796 C CA . ASN A 1 235 ? -6.316 -34.448 2.922 1.00 62.50 235 ASN A CA 1
ATOM 1797 C C . ASN A 1 235 ? -7.189 -35.404 2.065 1.00 62.50 235 ASN A C 1
ATOM 1799 O O . ASN A 1 235 ? -6.931 -36.602 1.993 1.00 62.50 235 ASN A O 1
ATOM 1803 N N . ARG A 1 236 ? -8.300 -34.908 1.503 1.00 61.97 236 ARG A N 1
ATOM 1804 C CA . ARG A 1 236 ? -9.343 -35.677 0.793 1.00 61.97 236 ARG A CA 1
ATOM 1805 C C . ARG A 1 236 ? -9.304 -35.461 -0.728 1.00 61.97 236 ARG A C 1
ATOM 1807 O O . ARG A 1 236 ? -10.222 -35.904 -1.411 1.00 61.97 236 ARG A O 1
ATOM 1814 N N . GLY A 1 237 ? -8.252 -34.820 -1.238 1.00 59.84 237 GLY A N 1
ATOM 1815 C CA . GLY A 1 237 ? -8.083 -34.483 -2.651 1.00 59.84 237 GLY A CA 1
ATOM 1816 C C . GLY A 1 237 ? -8.313 -32.995 -2.941 1.00 59.84 237 GLY A C 1
ATOM 1817 O O . GLY A 1 237 ? -8.682 -32.248 -2.031 1.00 59.84 237 GLY A O 1
ATOM 1818 N N . PRO A 1 238 ? -8.074 -32.564 -4.192 1.00 60.81 238 PRO A N 1
ATOM 1819 C CA . PRO A 1 238 ? -8.135 -31.162 -4.582 1.00 60.81 238 PRO A CA 1
ATOM 1820 C C . PRO A 1 238 ? -9.530 -30.552 -4.346 1.00 60.81 238 PRO A C 1
ATOM 1822 O O . PRO A 1 238 ? -10.535 -31.276 -4.360 1.00 60.81 238 PRO A O 1
ATOM 1825 N N . PRO A 1 239 ? -9.615 -29.224 -4.139 1.00 67.31 239 PRO A N 1
ATOM 1826 C CA . PRO A 1 239 ? -10.874 -28.535 -3.872 1.00 67.31 239 PRO A CA 1
ATOM 1827 C C . PRO A 1 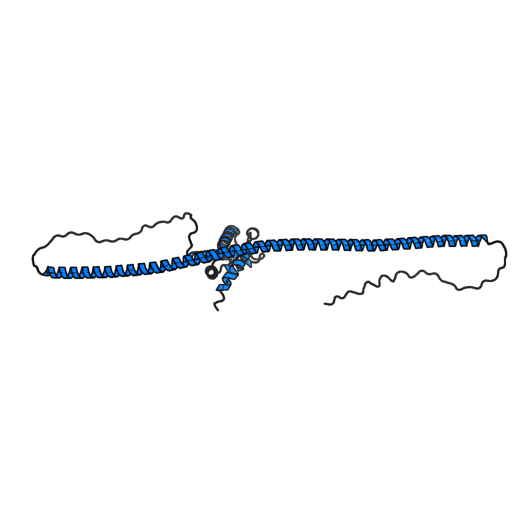239 ? -11.908 -28.806 -4.972 1.00 67.31 239 PRO A C 1
ATOM 1829 O O . PRO A 1 239 ? -11.576 -28.830 -6.156 1.00 67.31 239 PRO A O 1
ATOM 1832 N N . LYS A 1 240 ? -13.187 -28.975 -4.620 1.00 70.75 240 LYS A N 1
ATOM 1833 C CA . LYS A 1 240 ? -14.239 -29.151 -5.634 1.00 70.75 240 LYS A CA 1
ATOM 1834 C C . LYS A 1 240 ? -14.482 -27.839 -6.374 1.00 70.75 240 LYS A C 1
ATOM 1836 O O . LYS A 1 240 ? -14.719 -26.808 -5.751 1.00 70.75 240 LYS A O 1
ATOM 1841 N N . GLN A 1 241 ? -14.561 -27.900 -7.702 1.00 69.94 241 GLN A N 1
ATOM 1842 C CA . GLN A 1 241 ? -14.810 -26.724 -8.545 1.00 69.94 241 GLN A CA 1
ATOM 1843 C C . GLN A 1 241 ? -16.127 -25.993 -8.204 1.00 69.94 241 GLN A C 1
ATOM 1845 O O . GLN A 1 241 ? -16.206 -24.776 -8.337 1.00 69.94 241 GLN A O 1
ATOM 1850 N N . SER A 1 242 ? -17.136 -26.715 -7.698 1.00 74.62 242 SER A N 1
ATOM 1851 C CA . SER A 1 242 ? -18.413 -26.145 -7.237 1.00 74.62 242 SER A CA 1
ATOM 1852 C C . SER A 1 242 ? -18.283 -25.224 -6.018 1.00 74.62 242 SER A C 1
ATOM 1854 O O . SER A 1 242 ? -19.172 -24.409 -5.794 1.00 74.62 242 SER A O 1
ATOM 1856 N N . GLU A 1 243 ? -17.227 -25.359 -5.212 1.00 77.00 243 GLU A N 1
ATOM 1857 C CA . GLU A 1 243 ? -17.040 -24.572 -3.984 1.00 77.00 243 GLU A CA 1
ATOM 1858 C C . GLU A 1 243 ? -16.192 -23.309 -4.221 1.00 77.00 243 GLU A C 1
ATOM 1860 O O . GLU A 1 243 ? -16.112 -22.453 -3.343 1.00 77.00 243 GLU A O 1
ATOM 1865 N N . MET A 1 244 ? -15.592 -23.155 -5.411 1.00 83.31 244 MET A N 1
ATOM 1866 C CA . MET A 1 244 ? -14.713 -22.024 -5.746 1.00 83.31 244 MET A CA 1
ATOM 1867 C C . MET A 1 244 ? -15.417 -20.657 -5.710 1.00 83.31 244 MET A C 1
ATOM 1869 O O . MET A 1 244 ? -14.851 -19.745 -5.111 1.00 83.31 244 MET A O 1
ATOM 1873 N N . PRO A 1 245 ? -16.652 -20.483 -6.230 1.00 83.19 245 PRO A N 1
ATOM 1874 C CA . PRO A 1 245 ? -17.346 -19.195 -6.139 1.00 83.19 245 PRO A CA 1
ATOM 1875 C C . PRO A 1 245 ? -17.631 -18.786 -4.688 1.00 83.19 245 PRO A C 1
ATOM 1877 O O . PRO A 1 245 ? -17.332 -17.668 -4.283 1.00 83.19 245 PRO A O 1
ATOM 1880 N N . ALA A 1 246 ? -18.094 -19.729 -3.862 1.00 85.25 246 ALA A N 1
ATOM 1881 C CA . ALA A 1 246 ? -18.333 -19.479 -2.440 1.00 85.25 246 ALA A CA 1
ATOM 1882 C C . ALA A 1 246 ? -17.039 -19.118 -1.691 1.00 85.25 246 ALA A C 1
ATOM 1884 O O . ALA A 1 246 ? -17.053 -18.349 -0.730 1.00 85.25 246 ALA A O 1
ATOM 1885 N N . MET A 1 247 ? -15.907 -19.670 -2.132 1.00 87.44 247 MET A N 1
ATOM 1886 C CA . MET A 1 247 ? -14.604 -19.357 -1.564 1.00 87.44 247 MET A CA 1
ATOM 1887 C C . MET A 1 247 ? -14.092 -17.984 -1.999 1.00 87.44 247 MET A C 1
ATOM 1889 O O . MET A 1 247 ? -13.475 -17.283 -1.202 1.00 87.44 247 MET A O 1
ATOM 1893 N N . ASN A 1 248 ? -14.400 -17.562 -3.224 1.00 88.19 248 ASN A N 1
ATOM 1894 C CA . ASN A 1 248 ? -14.140 -16.203 -3.688 1.00 88.19 248 ASN A CA 1
ATOM 1895 C C . ASN A 1 248 ? -14.908 -15.163 -2.860 1.00 88.19 248 ASN A C 1
ATOM 1897 O O . ASN A 1 248 ? -14.329 -14.161 -2.431 1.00 88.19 248 ASN A O 1
ATOM 1901 N N . ASP A 1 249 ? -16.184 -15.421 -2.581 1.00 90.69 249 ASP A N 1
ATOM 1902 C CA . ASP A 1 249 ? -16.998 -14.540 -1.739 1.00 90.69 249 ASP A CA 1
ATOM 1903 C C . ASP A 1 249 ? -16.444 -14.479 -0.315 1.00 90.69 249 ASP A C 1
ATOM 1905 O O . ASP A 1 249 ? -16.383 -13.409 0.291 1.00 90.69 249 ASP A O 1
ATOM 1909 N N . LEU A 1 250 ? -15.970 -15.617 0.203 1.00 90.62 250 LEU A N 1
ATOM 1910 C CA . LEU A 1 250 ? -15.322 -15.684 1.507 1.00 90.62 250 LEU A CA 1
ATOM 1911 C C . LEU A 1 250 ? -14.045 -14.836 1.551 1.00 90.62 250 LEU A C 1
ATOM 1913 O O . LEU A 1 250 ? -13.892 -14.033 2.467 1.00 90.62 250 LEU A O 1
ATOM 1917 N N . PHE A 1 251 ? -13.150 -14.966 0.567 1.00 90.81 251 PHE A N 1
ATOM 1918 C CA . PHE A 1 251 ? -11.956 -14.117 0.476 1.00 90.81 251 PHE A CA 1
ATOM 1919 C C . PHE A 1 251 ? -12.322 -12.630 0.391 1.00 90.81 251 PHE A C 1
ATOM 1921 O O . PHE A 1 251 ? -11.673 -11.807 1.029 1.00 90.81 251 PHE A O 1
ATOM 1928 N N . SER A 1 252 ? -13.402 -12.291 -0.312 1.00 91.44 252 SER A N 1
ATOM 1929 C CA . SER A 1 252 ? -13.865 -10.903 -0.438 1.00 91.44 252 SER A CA 1
ATOM 1930 C C . SER A 1 252 ? -14.381 -10.349 0.893 1.00 91.44 252 SER A C 1
ATOM 1932 O O . SER A 1 252 ? -14.066 -9.217 1.252 1.00 91.44 252 SER A O 1
ATOM 1934 N N . GLN A 1 253 ? -15.105 -11.157 1.675 1.00 90.12 253 GLN A N 1
ATOM 1935 C CA . GLN A 1 253 ? -15.517 -10.790 3.037 1.00 90.12 253 GLN A CA 1
ATOM 1936 C C . GLN A 1 253 ? -14.308 -10.578 3.954 1.00 90.12 253 GLN A C 1
ATOM 1938 O O . GLN A 1 253 ? -14.260 -9.614 4.714 1.00 90.12 253 GLN A O 1
ATOM 1943 N N . ILE A 1 254 ? -13.319 -11.468 3.863 1.00 90.00 254 ILE A N 1
ATOM 1944 C CA . ILE A 1 254 ? -12.080 -11.418 4.645 1.00 90.00 254 ILE A CA 1
ATOM 1945 C C . ILE A 1 254 ? -11.268 -10.154 4.306 1.00 90.00 254 ILE A C 1
ATOM 1947 O O . ILE A 1 254 ? -10.755 -9.495 5.210 1.00 90.00 254 ILE A O 1
ATOM 1951 N N . GLU A 1 255 ? -11.179 -9.789 3.027 1.00 90.25 255 GLU A N 1
ATOM 1952 C CA . GLU A 1 255 ? -10.495 -8.577 2.560 1.00 90.25 255 GLU A CA 1
ATOM 1953 C C . GLU A 1 255 ? -11.191 -7.298 3.018 1.00 90.25 255 GLU A C 1
ATOM 1955 O O . GLU A 1 255 ? -10.526 -6.410 3.552 1.00 90.25 255 GLU A O 1
ATOM 1960 N N . GLN A 1 256 ? -12.520 -7.230 2.892 1.00 88.12 256 GLN A N 1
ATOM 1961 C CA . GLN A 1 256 ? -13.319 -6.101 3.388 1.00 88.12 256 GLN A CA 1
ATOM 1962 C C . GLN A 1 256 ? -13.210 -5.947 4.907 1.00 88.12 256 GLN A C 1
ATOM 1964 O O . GLN A 1 256 ? -13.194 -4.835 5.433 1.00 88.12 256 GLN A O 1
ATOM 1969 N N . TYR A 1 257 ? -13.108 -7.065 5.626 1.00 85.12 257 TYR A N 1
ATOM 1970 C CA . TYR A 1 257 ? -12.922 -7.058 7.072 1.00 85.12 257 TYR A CA 1
ATOM 1971 C C . TYR A 1 257 ? -11.487 -6.683 7.483 1.00 85.12 257 TYR A C 1
ATOM 1973 O O . TYR A 1 257 ? -11.240 -6.341 8.639 1.00 85.12 257 TYR A O 1
ATOM 1981 N N . GLY A 1 258 ? -10.522 -6.723 6.560 1.00 75.88 258 GLY A N 1
ATOM 1982 C CA . GLY A 1 258 ? -9.102 -6.726 6.896 1.00 75.88 258 GLY A CA 1
ATOM 1983 C C . GLY A 1 258 ? -8.543 -5.468 7.550 1.00 75.88 258 GLY A C 1
ATOM 1984 O O . GLY A 1 258 ? -7.493 -5.579 8.179 1.00 75.88 258 GLY A O 1
ATOM 1985 N N . ASP A 1 259 ? -9.223 -4.323 7.454 1.00 76.00 259 ASP A N 1
ATOM 1986 C CA . ASP A 1 259 ? -8.858 -3.090 8.179 1.00 76.00 259 ASP A CA 1
ATOM 1987 C C . ASP A 1 259 ? -9.403 -3.049 9.616 1.00 76.00 259 ASP A C 1
ATOM 1989 O O . ASP A 1 259 ? -8.894 -2.312 10.453 1.00 76.00 259 ASP A O 1
ATOM 1993 N N . ARG A 1 260 ? -10.422 -3.859 9.928 1.00 82.44 260 ARG A N 1
ATOM 1994 C CA . ARG A 1 260 ? -11.046 -3.948 11.263 1.00 82.44 260 ARG A CA 1
ATOM 1995 C C . ARG A 1 260 ? -10.492 -5.098 12.108 1.00 82.44 260 ARG A C 1
ATOM 1997 O O . ARG A 1 260 ? -10.961 -5.331 13.219 1.00 82.44 260 ARG A O 1
ATOM 2004 N N . MET A 1 261 ? -9.529 -5.840 11.570 1.00 82.19 261 MET A N 1
ATOM 2005 C CA . MET A 1 261 ? -8.965 -7.027 12.199 1.00 82.19 261 MET A CA 1
ATOM 2006 C C . MET A 1 261 ? -8.019 -6.651 13.348 1.00 82.19 261 MET A C 1
ATOM 2008 O O . MET A 1 261 ? -7.068 -5.897 13.148 1.00 82.19 261 MET A O 1
ATOM 2012 N N . THR A 1 262 ? -8.235 -7.211 14.541 1.00 86.31 262 THR A N 1
ATOM 2013 C CA . THR A 1 262 ? -7.371 -6.969 15.713 1.00 86.31 262 THR A CA 1
ATOM 2014 C C . THR A 1 262 ? -6.309 -8.060 15.900 1.00 86.31 262 THR A C 1
ATOM 2016 O O . THR A 1 262 ? -6.469 -9.198 15.449 1.00 86.31 262 THR A O 1
ATOM 2019 N N . VAL A 1 263 ? -5.220 -7.740 16.614 1.00 85.31 263 VAL A N 1
ATOM 2020 C CA . VAL A 1 263 ? -4.145 -8.701 16.948 1.00 85.31 263 VAL A CA 1
ATOM 2021 C C . VAL A 1 263 ? -4.692 -9.910 17.719 1.00 85.31 263 VAL A C 1
ATOM 2023 O O . VAL A 1 263 ? -4.309 -11.044 17.439 1.00 85.31 263 VAL A O 1
ATOM 2026 N N . GLU A 1 264 ? -5.647 -9.694 18.629 1.00 84.50 264 GLU A N 1
ATOM 2027 C CA . GLU A 1 264 ? -6.297 -10.758 19.409 1.00 84.50 264 GLU A CA 1
ATOM 2028 C C . GLU A 1 264 ? -7.132 -11.713 18.536 1.00 84.50 264 GLU A C 1
ATOM 2030 O O . GLU A 1 264 ? -7.129 -12.926 18.744 1.00 84.50 264 GLU A O 1
ATOM 2035 N N . GLN A 1 265 ? -7.830 -11.194 17.519 1.00 85.19 265 GLN A N 1
ATOM 2036 C CA . GLN A 1 265 ? -8.600 -12.014 16.573 1.00 85.19 265 GLN A CA 1
ATOM 2037 C C . GLN A 1 265 ? -7.683 -12.873 15.692 1.00 85.19 265 GLN A C 1
ATOM 2039 O O . GLN A 1 265 ? -7.982 -14.044 15.413 1.00 85.19 265 GLN A O 1
ATOM 2044 N N . LEU A 1 266 ? -6.550 -12.310 15.264 1.00 86.88 266 LEU A N 1
ATOM 2045 C CA . LEU A 1 266 ? -5.548 -13.011 14.460 1.00 86.88 266 LEU A CA 1
ATOM 2046 C C . LEU A 1 266 ? -4.857 -14.122 15.257 1.00 86.88 266 LEU A C 1
ATOM 2048 O O . LEU A 1 266 ? -4.747 -15.247 14.755 1.00 86.88 266 LEU A O 1
ATOM 2052 N N . SER A 1 267 ? -4.453 -13.836 16.497 1.00 85.25 267 SER A N 1
ATOM 2053 C CA . SER A 1 267 ? -3.792 -14.811 17.371 1.00 85.25 267 SER A CA 1
ATOM 2054 C C . SER A 1 267 ? -4.735 -15.951 17.775 1.00 85.25 267 SER A C 1
ATOM 2056 O O . SER A 1 267 ? -4.340 -17.121 17.730 1.00 85.25 267 SER A O 1
ATOM 2058 N N . TYR A 1 268 ? -6.005 -15.644 18.070 1.00 87.12 268 TYR A N 1
ATOM 2059 C CA . TYR A 1 268 ? -7.021 -16.642 18.416 1.00 87.12 268 TYR A CA 1
ATOM 2060 C C . TYR A 1 268 ? -7.371 -17.562 17.236 1.00 87.12 268 TYR A C 1
ATOM 2062 O O . TYR A 1 268 ? -7.352 -18.790 17.358 1.00 87.12 268 TYR A O 1
ATOM 2070 N N . SER A 1 269 ? -7.687 -16.989 16.072 1.00 89.62 269 SER A N 1
ATOM 2071 C CA . SER A 1 269 ? -8.163 -17.763 14.915 1.00 89.62 269 SER A CA 1
ATOM 2072 C C . SER A 1 269 ? -7.052 -18.540 14.205 1.00 89.62 269 SER A C 1
ATOM 2074 O O . SER A 1 269 ? -7.320 -19.579 13.593 1.00 89.62 269 SER A O 1
ATOM 2076 N N . LYS A 1 270 ? -5.808 -18.044 14.258 1.00 89.06 270 LYS A N 1
ATOM 2077 C CA . LYS A 1 270 ? -4.657 -18.551 13.490 1.00 89.06 270 LYS A CA 1
ATOM 2078 C C . LYS A 1 270 ? -4.926 -18.612 11.981 1.00 89.06 270 LYS A C 1
ATOM 2080 O O . LYS A 1 270 ? -4.407 -19.489 11.281 1.00 89.06 270 LYS A O 1
ATOM 2085 N N . ILE A 1 271 ? -5.729 -17.677 11.465 1.00 91.00 271 ILE A N 1
ATOM 2086 C CA . ILE A 1 271 ? -6.071 -17.586 10.037 1.00 91.00 271 ILE A CA 1
ATOM 2087 C C . ILE A 1 271 ? -4.847 -17.297 9.162 1.00 91.00 271 ILE A C 1
ATOM 2089 O O . ILE A 1 271 ? -4.706 -17.899 8.100 1.00 91.00 271 ILE A O 1
ATOM 2093 N N . VAL A 1 272 ? -3.895 -16.495 9.656 1.00 90.94 272 VAL A N 1
ATOM 2094 C CA . VAL A 1 272 ? -2.644 -16.161 8.946 1.00 90.94 272 VAL A CA 1
ATOM 2095 C C . VAL A 1 272 ? -1.848 -17.420 8.588 1.00 90.94 272 VAL A C 1
ATOM 2097 O O . VAL A 1 272 ? -1.282 -17.520 7.502 1.00 90.94 272 VAL A O 1
ATOM 2100 N N . LYS A 1 273 ? -1.838 -18.429 9.472 1.00 90.62 273 LYS A N 1
ATOM 2101 C CA . LYS A 1 273 ? -1.154 -19.701 9.206 1.00 90.62 273 LYS A CA 1
ATOM 2102 C C . LYS A 1 273 ? -1.808 -20.467 8.057 1.00 90.62 273 LYS A C 1
ATOM 2104 O O . LYS A 1 273 ? -1.101 -20.992 7.206 1.00 90.62 273 LYS A O 1
ATOM 2109 N N . VAL A 1 274 ? -3.139 -20.511 8.016 1.00 90.75 274 VAL A N 1
ATOM 2110 C CA . VAL A 1 274 ? -3.882 -21.174 6.933 1.00 90.75 274 VAL A CA 1
ATOM 2111 C C . VAL A 1 274 ? -3.653 -20.459 5.603 1.00 90.75 274 VAL A C 1
ATOM 2113 O O . VAL A 1 274 ? -3.356 -21.124 4.617 1.00 90.75 274 VAL A O 1
ATOM 2116 N N . LEU A 1 275 ? -3.689 -19.125 5.584 1.00 90.81 275 LEU A N 1
ATOM 2117 C CA . LEU A 1 275 ? -3.410 -18.347 4.373 1.00 90.81 275 LEU A CA 1
ATOM 2118 C C . LEU A 1 275 ? -1.981 -18.562 3.852 1.00 90.81 275 LEU A C 1
ATOM 2120 O O . LEU A 1 275 ? -1.798 -18.719 2.649 1.00 90.81 275 LEU A O 1
ATOM 2124 N N . ARG A 1 276 ? -0.979 -18.669 4.740 1.00 89.94 276 ARG A N 1
ATOM 2125 C CA . ARG A 1 276 ? 0.394 -19.044 4.352 1.00 89.94 276 ARG A CA 1
ATOM 2126 C C . ARG A 1 276 ? 0.459 -20.414 3.689 1.00 89.94 276 ARG A C 1
ATOM 2128 O O . ARG A 1 276 ? 1.152 -20.570 2.693 1.00 89.94 276 ARG A O 1
ATOM 2135 N N . HIS A 1 277 ? -0.255 -21.397 4.232 1.00 88.06 277 HIS A N 1
ATOM 2136 C CA . HIS A 1 277 ? -0.299 -22.724 3.628 1.00 88.06 277 HIS A CA 1
ATOM 2137 C C . HIS A 1 277 ? -0.966 -22.700 2.254 1.00 88.06 277 HIS A C 1
ATOM 2139 O O . HIS A 1 277 ? -0.447 -23.345 1.357 1.00 88.06 277 HIS A O 1
ATOM 2145 N N . ILE A 1 278 ? -2.040 -21.922 2.071 1.00 86.81 278 ILE A N 1
ATOM 2146 C CA . ILE A 1 278 ? -2.697 -21.743 0.765 1.00 86.81 278 ILE A CA 1
ATOM 2147 C C . ILE A 1 278 ? -1.747 -21.082 -0.242 1.00 86.81 278 ILE A C 1
ATOM 2149 O O . ILE A 1 278 ? -1.637 -21.543 -1.372 1.00 86.81 278 ILE A O 1
ATOM 2153 N N . ALA A 1 279 ? -1.022 -20.039 0.173 1.00 87.38 279 ALA A N 1
ATOM 2154 C CA . ALA A 1 279 ? -0.025 -19.371 -0.664 1.00 87.38 279 ALA A CA 1
ATOM 2155 C C . ALA A 1 279 ? 1.148 -20.290 -1.056 1.00 87.38 279 ALA A C 1
ATOM 2157 O O . ALA A 1 279 ? 1.726 -20.119 -2.124 1.00 87.38 279 ALA A O 1
ATOM 2158 N N . ALA A 1 280 ? 1.488 -21.259 -0.202 1.00 85.38 280 ALA A N 1
ATOM 2159 C CA . ALA A 1 280 ? 2.566 -22.220 -0.420 1.00 85.38 280 ALA A CA 1
ATOM 2160 C C . ALA A 1 280 ? 2.129 -23.502 -1.156 1.00 85.38 280 ALA A C 1
ATOM 2162 O O . ALA A 1 280 ? 2.953 -24.401 -1.324 1.00 85.38 280 ALA A O 1
ATOM 2163 N N . LEU A 1 281 ? 0.858 -23.621 -1.566 1.00 82.31 281 LEU A N 1
ATOM 2164 C CA . LEU A 1 281 ? 0.399 -24.760 -2.363 1.00 82.31 281 LEU A CA 1
ATOM 2165 C C . LEU A 1 281 ? 1.076 -24.745 -3.739 1.00 82.31 281 LEU A C 1
ATOM 2167 O O . LEU A 1 281 ? 1.046 -23.743 -4.460 1.00 82.31 281 LEU A O 1
ATOM 2171 N N . ASP A 1 282 ? 1.679 -25.877 -4.097 1.00 71.12 282 ASP A N 1
ATOM 2172 C CA . ASP A 1 282 ? 2.393 -26.044 -5.358 1.00 71.12 282 ASP A CA 1
ATOM 2173 C C . ASP A 1 282 ? 1.385 -26.191 -6.518 1.00 71.12 282 ASP A C 1
ATOM 2175 O O . ASP A 1 282 ? 0.576 -27.128 -6.494 1.00 71.12 282 ASP A O 1
ATOM 2179 N N . PRO A 1 283 ? 1.426 -25.318 -7.550 1.00 69.69 283 PRO A N 1
ATOM 2180 C CA . PRO A 1 283 ? 0.546 -25.419 -8.718 1.00 69.69 283 PRO A CA 1
ATOM 2181 C C . PRO A 1 283 ? 0.572 -26.787 -9.404 1.00 69.69 283 PRO A C 1
ATOM 2183 O O . PRO A 1 283 ? -0.429 -27.175 -10.003 1.00 69.69 283 PRO A O 1
ATOM 2186 N N . ALA A 1 284 ? 1.704 -27.495 -9.354 1.00 63.28 284 ALA A N 1
ATOM 2187 C CA . ALA A 1 284 ? 1.891 -28.759 -10.060 1.00 63.28 284 ALA A CA 1
ATOM 2188 C C . ALA A 1 284 ? 1.292 -29.965 -9.319 1.00 63.28 284 ALA A C 1
ATOM 2190 O O . ALA A 1 284 ? 1.030 -30.996 -9.939 1.00 63.28 284 ALA A O 1
ATOM 2191 N N . LYS A 1 285 ? 1.082 -29.856 -8.000 1.00 61.38 285 LYS A N 1
ATOM 2192 C CA . LYS A 1 285 ? 0.657 -30.970 -7.137 1.00 61.38 285 LYS A CA 1
ATOM 2193 C C . LYS A 1 285 ? -0.752 -30.791 -6.578 1.00 61.38 285 LYS A C 1
ATOM 2195 O O . LYS A 1 285 ? -1.508 -31.757 -6.521 1.00 61.38 285 LYS A O 1
ATOM 2200 N N . ASP A 1 286 ? -1.110 -29.562 -6.220 1.00 64.94 286 ASP A N 1
ATOM 2201 C CA . ASP A 1 286 ? -2.373 -29.207 -5.577 1.00 64.94 286 ASP A CA 1
ATOM 2202 C C . ASP A 1 286 ? -3.107 -28.172 -6.440 1.00 64.94 286 ASP A C 1
ATOM 2204 O O . ASP A 1 286 ? -3.300 -27.019 -6.055 1.00 64.94 286 ASP A O 1
ATOM 2208 N N . GLN A 1 287 ? -3.478 -28.580 -7.659 1.00 64.62 287 GLN A N 1
ATOM 2209 C CA . GLN A 1 287 ? -4.127 -27.705 -8.634 1.00 64.62 287 GLN A CA 1
ATOM 2210 C C . GLN A 1 287 ? -5.470 -27.198 -8.086 1.00 64.62 287 GLN A C 1
ATOM 2212 O O . GLN A 1 287 ? -6.470 -27.918 -8.069 1.00 64.62 287 GLN A O 1
ATOM 2217 N N . ILE A 1 288 ? -5.492 -25.942 -7.639 1.00 68.56 288 ILE A N 1
ATOM 2218 C CA . ILE A 1 288 ? -6.713 -25.243 -7.242 1.00 68.56 288 ILE A CA 1
ATOM 2219 C C . ILE A 1 288 ? -7.519 -24.960 -8.519 1.00 68.56 288 ILE A C 1
ATOM 2221 O O . ILE A 1 288 ? -7.050 -24.217 -9.389 1.00 68.56 288 ILE A O 1
ATOM 2225 N N . PRO A 1 289 ? -8.729 -25.524 -8.678 1.00 66.69 289 PRO A N 1
ATOM 2226 C CA . PRO A 1 289 ? -9.532 -25.262 -9.864 1.00 66.69 289 PRO A CA 1
ATOM 2227 C C . PRO A 1 289 ? -9.893 -23.774 -9.953 1.00 66.69 289 PRO A C 1
ATOM 2229 O O . PRO A 1 289 ? -10.351 -23.198 -8.972 1.00 66.69 289 PRO A O 1
ATOM 2232 N N . ARG A 1 290 ? -9.754 -23.169 -11.140 1.00 68.00 290 ARG A N 1
ATOM 2233 C CA . ARG A 1 290 ? -10.075 -21.746 -11.406 1.00 68.00 290 ARG A CA 1
ATOM 2234 C C . ARG A 1 290 ? -9.244 -20.726 -10.616 1.00 68.00 290 ARG A C 1
ATOM 2236 O O . ARG A 1 290 ? -9.661 -19.581 -10.463 1.00 68.00 290 ARG A O 1
ATOM 2243 N N . ASP A 1 291 ? -8.057 -21.102 -10.150 1.00 74.19 291 ASP A N 1
ATOM 2244 C CA . ASP A 1 291 ? -7.151 -20.138 -9.517 1.00 74.19 291 ASP A CA 1
ATOM 2245 C C . ASP A 1 291 ? -6.711 -19.015 -10.473 1.00 74.19 291 ASP A C 1
ATOM 2247 O O . ASP A 1 291 ? -6.499 -17.898 -10.025 1.00 74.19 291 ASP A O 1
ATOM 2251 N N . GLU A 1 292 ? -6.670 -19.254 -11.787 1.00 71.81 292 GLU A N 1
ATOM 2252 C CA . GLU A 1 292 ? -6.390 -18.203 -12.782 1.00 71.81 292 GLU A CA 1
ATOM 2253 C C . GLU A 1 292 ? -7.478 -17.115 -12.837 1.00 71.81 292 GLU A C 1
ATOM 2255 O O . GLU A 1 292 ? -7.184 -15.959 -13.131 1.00 71.81 292 GLU A O 1
ATOM 2260 N N . GLU A 1 293 ? -8.728 -17.468 -12.521 1.00 78.12 293 GLU A N 1
ATOM 2261 C CA . GLU A 1 293 ? -9.879 -16.556 -12.545 1.00 78.12 293 GLU A CA 1
ATOM 2262 C C . GLU A 1 293 ? -9.987 -15.760 -11.236 1.00 78.12 293 GLU A C 1
ATOM 2264 O O . GLU A 1 293 ? -10.176 -14.545 -11.250 1.00 78.12 293 GLU A O 1
ATOM 2269 N N . PHE A 1 294 ? -9.836 -16.439 -10.094 1.00 79.56 294 PHE A N 1
ATOM 2270 C CA . PHE A 1 294 ? -10.074 -15.854 -8.767 1.00 79.56 294 PHE A CA 1
ATOM 2271 C C . PHE A 1 294 ? -8.806 -15.462 -8.005 1.00 79.56 294 PHE A C 1
ATOM 2273 O O . PHE A 1 294 ? -8.897 -14.788 -6.974 1.00 79.56 294 PHE A O 1
ATOM 2280 N N . LYS A 1 295 ? -7.631 -15.874 -8.496 1.00 86.25 295 LYS A N 1
ATOM 2281 C CA . LYS A 1 295 ? -6.306 -15.513 -7.972 1.00 86.25 295 LYS A CA 1
ATOM 2282 C C . LYS A 1 295 ? -6.167 -15.771 -6.469 1.00 86.25 295 LYS A C 1
ATOM 2284 O O . LYS A 1 295 ? -5.648 -14.933 -5.727 1.00 86.25 295 LYS A O 1
ATOM 2289 N N . PHE A 1 296 ? -6.635 -16.927 -5.991 1.00 86.56 296 PHE A N 1
ATOM 2290 C CA . PHE A 1 296 ? -6.690 -17.241 -4.557 1.00 86.56 296 PHE A CA 1
ATOM 2291 C C . PHE A 1 296 ? -5.314 -17.168 -3.898 1.00 86.56 296 PHE A C 1
ATOM 2293 O O . PHE A 1 296 ? -5.195 -16.691 -2.768 1.00 86.56 296 PHE A O 1
ATOM 2300 N N . ARG A 1 297 ? -4.265 -17.597 -4.607 1.00 86.50 297 ARG A N 1
ATOM 2301 C CA . ARG A 1 297 ? -2.884 -17.521 -4.108 1.00 86.50 297 ARG A CA 1
ATOM 2302 C C . ARG A 1 297 ? -2.386 -16.086 -3.966 1.00 86.50 297 ARG A C 1
ATOM 2304 O O . ARG A 1 297 ? -1.871 -15.741 -2.905 1.00 86.50 297 ARG A O 1
ATOM 2311 N N . GLU A 1 298 ? -2.582 -15.241 -4.978 1.00 89.19 298 GLU A N 1
ATOM 2312 C CA . GLU A 1 298 ? -2.180 -13.825 -4.920 1.00 89.19 298 GLU A CA 1
ATOM 2313 C C . GLU A 1 298 ? -2.887 -13.103 -3.763 1.00 89.19 298 GLU A C 1
ATOM 2315 O O . GLU A 1 298 ? -2.248 -12.418 -2.961 1.00 89.19 298 GLU A O 1
ATOM 2320 N N . ARG A 1 299 ? -4.196 -13.333 -3.614 1.00 91.06 299 ARG A N 1
ATOM 2321 C CA . ARG A 1 299 ? -5.010 -12.758 -2.532 1.00 91.06 299 ARG A CA 1
ATOM 2322 C C . ARG A 1 299 ? -4.572 -13.249 -1.154 1.00 91.06 299 ARG A C 1
ATOM 2324 O O . ARG A 1 299 ? -4.443 -12.457 -0.220 1.00 91.06 299 ARG A O 1
ATOM 2331 N N . ALA A 1 300 ? -4.269 -14.542 -1.022 1.00 90.81 300 ALA A N 1
ATOM 2332 C CA . ALA A 1 300 ? -3.736 -15.101 0.216 1.00 90.81 300 ALA A CA 1
ATOM 2333 C C . ALA A 1 300 ? -2.383 -14.474 0.594 1.00 90.81 300 ALA A C 1
ATOM 2335 O O . ALA A 1 300 ? -2.187 -14.137 1.761 1.00 90.81 300 ALA A O 1
ATOM 2336 N N . ILE A 1 301 ? -1.481 -14.259 -0.371 1.00 90.69 301 ILE A N 1
ATOM 2337 C CA . ILE A 1 301 ? -0.192 -13.584 -0.141 1.00 90.69 301 ILE A CA 1
ATOM 2338 C C . ILE A 1 301 ? -0.412 -12.149 0.350 1.00 90.69 301 ILE A C 1
ATOM 2340 O O . ILE A 1 301 ? 0.187 -11.748 1.350 1.00 90.69 301 ILE A O 1
ATOM 2344 N N . ALA A 1 302 ? -1.298 -11.389 -0.299 1.00 91.56 302 ALA A N 1
ATOM 2345 C CA . ALA A 1 302 ? -1.601 -10.012 0.091 1.00 91.56 302 ALA A CA 1
ATOM 2346 C C . ALA A 1 302 ? -2.135 -9.922 1.533 1.00 91.56 302 ALA A C 1
ATOM 2348 O O . ALA A 1 302 ? -1.653 -9.112 2.330 1.00 91.56 302 ALA A O 1
ATOM 2349 N N . LEU A 1 303 ? -3.074 -10.801 1.900 1.00 91.19 303 LEU A N 1
ATOM 2350 C CA . LEU A 1 303 ? -3.628 -10.869 3.256 1.00 91.19 303 LEU A CA 1
ATOM 2351 C C . LEU A 1 303 ? -2.589 -11.295 4.298 1.00 91.19 303 LEU A C 1
ATOM 2353 O O . LEU A 1 303 ? -2.545 -10.732 5.394 1.00 91.19 303 LEU A O 1
ATOM 2357 N N . VAL A 1 304 ? -1.725 -12.262 3.967 1.00 90.12 304 VAL A N 1
ATOM 2358 C CA . VAL A 1 304 ? -0.614 -12.653 4.846 1.00 90.12 304 VAL A CA 1
ATOM 2359 C C . VAL A 1 304 ? 0.293 -11.459 5.081 1.00 90.12 304 VAL A C 1
ATOM 2361 O O . VAL A 1 304 ? 0.556 -11.146 6.233 1.00 90.12 304 VAL A O 1
ATOM 2364 N N . ASN A 1 305 ? 0.727 -10.760 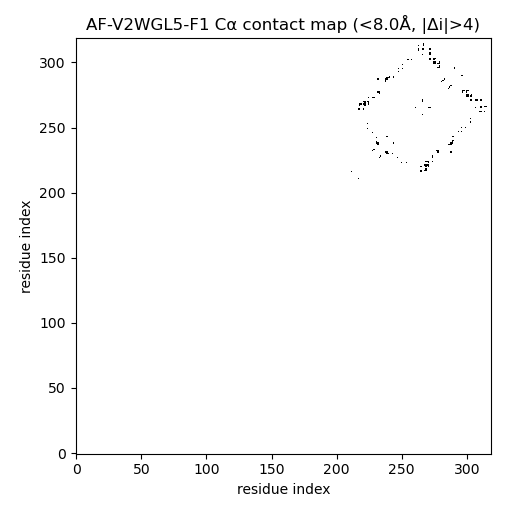4.035 1.00 89.88 305 ASN A N 1
ATOM 2365 C CA . ASN A 1 305 ? 1.615 -9.607 4.180 1.00 89.88 305 ASN A CA 1
ATOM 2366 C C . ASN A 1 305 ? 0.989 -8.509 5.050 1.00 89.88 305 ASN A C 1
ATOM 2368 O O . ASN A 1 305 ? 1.666 -7.959 5.916 1.00 89.88 305 ASN A O 1
ATOM 2372 N N . LYS A 1 306 ? -0.316 -8.259 4.890 1.00 88.12 306 LYS A N 1
ATOM 2373 C CA . LYS A 1 306 ? -1.059 -7.272 5.686 1.00 88.12 306 LYS A CA 1
ATOM 2374 C C . LYS A 1 306 ? -1.098 -7.615 7.180 1.00 88.12 306 LYS A C 1
ATOM 2376 O O . LYS A 1 306 ? -0.947 -6.733 8.018 1.00 88.12 306 LYS A O 1
ATOM 2381 N N . TRP A 1 307 ? -1.293 -8.885 7.534 1.00 88.75 307 TRP A N 1
ATOM 2382 C CA . TRP A 1 307 ? -1.522 -9.292 8.929 1.00 88.75 307 TRP A CA 1
ATOM 2383 C C . TRP A 1 307 ? -0.321 -9.926 9.626 1.00 88.75 307 TRP A C 1
ATOM 2385 O O . TRP A 1 307 ? -0.315 -10.034 10.852 1.00 88.75 307 TRP A O 1
ATOM 2395 N N . ASN A 1 308 ? 0.707 -10.344 8.889 1.00 84.56 308 ASN A N 1
ATOM 2396 C CA . ASN A 1 308 ? 1.896 -10.975 9.461 1.00 84.56 308 ASN A CA 1
ATOM 2397 C C . ASN A 1 308 ? 2.624 -10.020 10.420 1.00 84.56 308 ASN A C 1
ATOM 2399 O O . ASN A 1 308 ? 3.023 -10.440 11.505 1.00 84.56 308 ASN A O 1
ATOM 2403 N N . SER A 1 309 ? 2.696 -8.733 10.071 1.00 79.00 309 SER A N 1
ATOM 2404 C CA . SER A 1 309 ? 3.260 -7.680 10.926 1.00 79.00 309 SER A CA 1
ATOM 2405 C C . SER A 1 309 ? 2.463 -7.477 12.220 1.00 79.00 309 SER A C 1
ATOM 2407 O O . SER A 1 309 ? 3.046 -7.203 13.263 1.00 79.00 309 SER A O 1
ATOM 2409 N N . LEU A 1 310 ? 1.138 -7.665 12.176 1.00 78.75 310 LEU A N 1
ATOM 2410 C CA . LEU A 1 310 ? 0.253 -7.530 13.339 1.00 78.75 310 LEU A CA 1
ATOM 2411 C C . LEU A 1 310 ? 0.300 -8.770 14.251 1.00 78.75 310 LEU A C 1
ATOM 2413 O O . LEU A 1 310 ? 0.257 -8.638 15.469 1.00 78.75 310 LEU A O 1
ATOM 2417 N N . SER A 1 311 ? 0.417 -9.975 13.680 1.00 75.56 311 SER A N 1
ATOM 2418 C CA . SER A 1 311 ? 0.441 -11.244 14.431 1.00 75.56 311 SER A CA 1
ATOM 2419 C C . SER A 1 311 ? 1.766 -11.479 15.165 1.00 75.56 311 SER A C 1
ATOM 2421 O O . SER A 1 311 ? 1.759 -11.940 16.304 1.00 75.56 311 SER A O 1
ATOM 2423 N N . GLN A 1 312 ? 2.910 -11.156 14.544 1.00 68.75 312 GLN A N 1
ATOM 2424 C CA . GLN A 1 312 ? 4.231 -11.391 15.153 1.00 68.75 312 GLN A CA 1
ATOM 2425 C C . GLN A 1 312 ? 4.481 -10.520 16.390 1.00 68.75 312 GLN A C 1
ATOM 2427 O O . GLN A 1 312 ? 5.168 -10.953 17.313 1.00 68.75 312 GLN A O 1
ATOM 2432 N N . ALA A 1 313 ? 3.867 -9.336 16.447 1.00 61.41 313 ALA A N 1
ATOM 2433 C CA . ALA A 1 313 ? 3.925 -8.463 17.615 1.00 61.41 313 ALA A CA 1
ATOM 2434 C C . ALA A 1 313 ? 3.274 -9.086 18.870 1.00 61.41 313 ALA A C 1
ATOM 2436 O O . ALA A 1 313 ? 3.614 -8.692 19.981 1.00 61.41 313 ALA A O 1
ATOM 2437 N N . GLY A 1 314 ? 2.372 -10.066 18.711 1.00 55.66 314 GLY A N 1
ATOM 2438 C CA . GLY A 1 314 ? 1.694 -10.750 19.820 1.00 55.66 314 GLY A CA 1
ATOM 2439 C C . GLY A 1 314 ? 2.270 -12.119 20.212 1.00 55.66 314 GLY A C 1
ATOM 2440 O O . GLY A 1 314 ? 1.990 -12.588 21.311 1.00 55.66 314 GLY A O 1
ATOM 2441 N N . GLU A 1 315 ? 3.060 -12.777 19.352 1.00 52.84 315 GLU A N 1
ATOM 2442 C CA . GLU A 1 315 ? 3.552 -14.155 19.582 1.00 52.84 315 GLU A CA 1
ATOM 2443 C C . GLU A 1 315 ? 4.959 -14.239 20.218 1.00 52.84 315 GLU A C 1
ATOM 2445 O O . GLU A 1 315 ? 5.308 -15.283 20.762 1.00 52.84 315 GLU A O 1
ATOM 2450 N N . ASN A 1 316 ? 5.751 -13.158 20.240 1.00 46.31 316 ASN A N 1
ATOM 2451 C CA . ASN A 1 316 ? 7.135 -13.166 20.761 1.00 46.31 316 ASN A CA 1
ATOM 2452 C C . ASN A 1 316 ? 7.278 -12.954 22.289 1.00 46.31 316 ASN A C 1
ATOM 2454 O O . ASN A 1 316 ? 8.380 -12.719 22.777 1.00 46.31 316 ASN A O 1
ATOM 2458 N N . GLY A 1 317 ? 6.187 -13.040 23.056 1.00 43.09 317 GLY A N 1
ATOM 2459 C CA . GLY A 1 317 ? 6.182 -12.860 24.517 1.00 43.09 317 GLY A CA 1
ATOM 2460 C C . GLY A 1 317 ? 6.061 -14.146 25.344 1.00 43.09 317 GLY A C 1
ATOM 2461 O O . GLY A 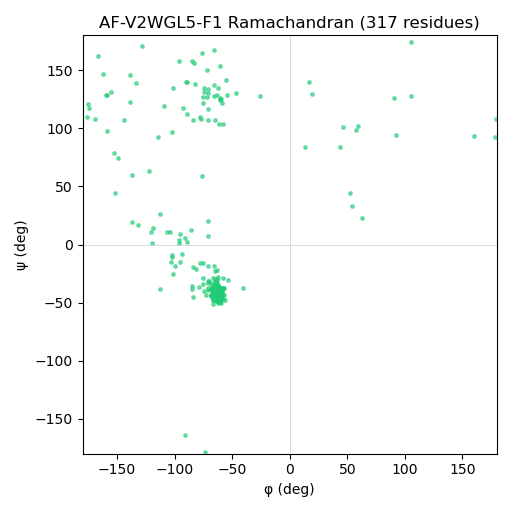1 317 ? 5.799 -14.058 26.540 1.00 43.09 317 GLY A O 1
ATOM 2462 N N . GLY A 1 318 ? 6.183 -15.331 24.736 1.00 43.75 318 GLY A N 1
ATOM 2463 C CA . GLY A 1 318 ? 5.895 -16.593 25.424 1.00 43.75 318 GLY A CA 1
ATOM 2464 C C . GLY A 1 318 ? 6.720 -17.782 24.945 1.00 43.75 318 GLY A C 1
ATOM 2465 O O . GLY A 1 318 ? 6.193 -18.663 24.267 1.00 43.75 318 GLY A O 1
ATOM 2466 N N . SER A 1 319 ? 7.994 -17.829 25.326 1.00 32.03 319 SER A N 1
ATOM 2467 C CA . SER A 1 319 ? 8.756 -19.057 25.615 1.00 32.03 319 SER A CA 1
ATOM 2468 C C . SER A 1 319 ? 9.988 -18.714 26.437 1.00 32.03 319 SER A C 1
ATOM 2470 O O . SER A 1 319 ? 10.651 -17.715 26.087 1.00 32.03 319 SER A O 1
#